Protein AF-A0A5N1J9P1-F1 (afdb_monomer_lite)

Structure (mmCIF, N/CA/C/O backbone):
data_AF-A0A5N1J9P1-F1
#
_entry.id   AF-A0A5N1J9P1-F1
#
loop_
_atom_site.group_PDB
_atom_site.id
_atom_site.type_symbol
_atom_site.label_atom_id
_atom_site.label_alt_id
_atom_site.label_comp_id
_atom_site.label_asym_id
_atom_site.label_entity_id
_atom_site.label_seq_id
_atom_site.pdbx_PDB_ins_code
_atom_site.Cartn_x
_atom_site.Cartn_y
_atom_site.Cartn_z
_atom_site.occupancy
_atom_site.B_iso_or_equiv
_atom_site.auth_seq_id
_atom_site.auth_comp_id
_atom_site.auth_asym_id
_atom_site.auth_atom_id
_atom_site.pdbx_PDB_model_num
ATOM 1 N N . MET A 1 1 ? 76.930 -10.558 -7.155 1.00 49.81 1 MET A N 1
ATOM 2 C CA . MET A 1 1 ? 77.424 -11.243 -8.370 1.00 49.81 1 MET A CA 1
ATOM 3 C C . MET A 1 1 ? 77.053 -12.722 -8.318 1.00 49.81 1 MET A C 1
ATOM 5 O O . MET A 1 1 ? 77.694 -13.471 -7.596 1.00 49.81 1 MET A O 1
ATOM 9 N N . LYS A 1 2 ? 76.028 -13.145 -9.061 1.00 42.91 2 LYS A N 1
ATOM 10 C CA . LYS A 1 2 ? 75.898 -14.502 -9.613 1.00 42.91 2 LYS A CA 1
ATOM 11 C C . LYS A 1 2 ? 74.885 -14.443 -10.758 1.00 42.91 2 LYS A C 1
ATOM 13 O O . LYS A 1 2 ? 73.935 -13.672 -10.711 1.00 42.91 2 LYS A O 1
ATOM 18 N N . LYS A 1 3 ? 75.245 -15.150 -11.819 1.00 43.56 3 LYS A N 1
ATOM 19 C CA . LYS A 1 3 ? 74.808 -15.045 -13.210 1.00 43.56 3 LYS A CA 1
ATOM 20 C C . LYS A 1 3 ? 73.685 -16.043 -13.519 1.00 43.56 3 LYS A C 1
ATOM 22 O O . LYS A 1 3 ? 73.720 -17.134 -12.96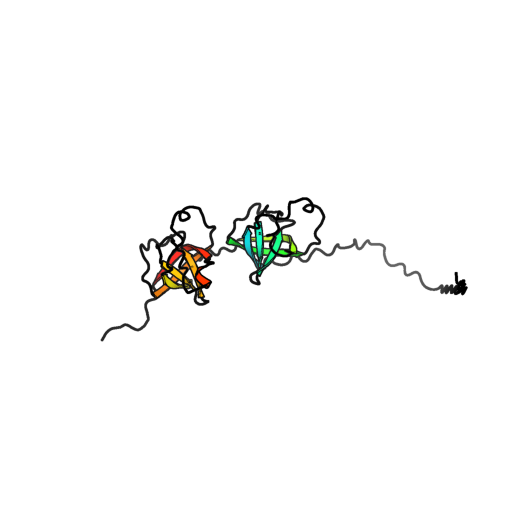4 1.00 43.56 3 LYS A O 1
ATOM 27 N N . ASN A 1 4 ? 72.894 -15.684 -14.539 1.00 42.69 4 ASN A N 1
ATOM 28 C CA . ASN A 1 4 ? 72.290 -16.545 -15.575 1.00 42.69 4 ASN A CA 1
ATOM 29 C C . ASN A 1 4 ? 71.152 -17.496 -15.114 1.00 42.69 4 ASN A C 1
ATOM 31 O O . ASN A 1 4 ? 71.146 -17.964 -13.990 1.00 42.69 4 ASN A O 1
ATOM 35 N N . THR A 1 5 ? 70.132 -17.835 -15.914 1.00 50.69 5 THR A N 1
ATOM 36 C CA . THR A 1 5 ? 70.124 -18.065 -17.371 1.00 50.69 5 THR A CA 1
ATOM 37 C C . THR A 1 5 ? 68.686 -18.071 -17.919 1.00 50.69 5 THR A C 1
ATOM 39 O O . THR A 1 5 ? 67.757 -18.457 -17.214 1.00 50.69 5 THR A O 1
ATOM 42 N N . LEU A 1 6 ? 68.555 -17.672 -19.190 1.00 50.19 6 LEU A N 1
ATOM 43 C CA . LEU A 1 6 ? 67.412 -17.854 -20.095 1.00 50.19 6 LEU A CA 1
ATOM 44 C C . LEU A 1 6 ? 66.834 -19.280 -20.083 1.00 50.19 6 LEU A C 1
ATOM 46 O O . LEU A 1 6 ? 67.595 -20.240 -19.998 1.00 50.19 6 LEU A O 1
ATOM 50 N N . ASN A 1 7 ? 65.537 -19.399 -20.394 1.00 52.84 7 ASN A N 1
ATOM 51 C CA . ASN A 1 7 ? 65.035 -20.523 -21.182 1.00 52.84 7 ASN A CA 1
ATOM 52 C C . ASN A 1 7 ? 64.176 -20.048 -22.362 1.00 52.84 7 ASN A C 1
ATOM 54 O O . ASN A 1 7 ? 63.358 -19.137 -22.259 1.00 52.84 7 ASN A O 1
ATOM 58 N N . MET A 1 8 ? 64.474 -20.679 -23.491 1.00 45.97 8 MET A N 1
ATOM 59 C CA . MET A 1 8 ? 64.090 -20.406 -24.867 1.00 45.97 8 MET A CA 1
ATOM 60 C C . MET A 1 8 ? 62.893 -21.276 -25.283 1.00 45.97 8 MET A C 1
ATOM 62 O O . MET A 1 8 ? 62.749 -22.394 -24.806 1.00 45.97 8 MET A O 1
ATOM 66 N N . ALA A 1 9 ? 62.144 -20.764 -26.261 1.00 44.25 9 ALA A N 1
ATOM 67 C CA . ALA A 1 9 ? 61.569 -21.475 -27.408 1.00 44.25 9 ALA A CA 1
ATOM 68 C C . ALA A 1 9 ? 60.717 -22.747 -27.183 1.00 44.25 9 ALA A C 1
ATOM 70 O O . ALA A 1 9 ? 61.222 -23.843 -26.962 1.00 44.25 9 ALA A O 1
ATOM 71 N N . GLY A 1 10 ? 59.418 -22.614 -27.467 1.00 47.25 10 GLY A N 1
ATOM 72 C CA . GLY A 1 10 ? 58.549 -23.700 -27.926 1.00 47.25 10 GLY A CA 1
ATOM 73 C C . GLY A 1 10 ? 57.909 -23.293 -29.252 1.00 47.25 10 GLY A C 1
ATOM 74 O O . GLY A 1 10 ? 57.115 -22.359 -29.294 1.00 47.25 10 GLY A O 1
ATOM 75 N N . ALA A 1 11 ? 58.316 -23.954 -30.331 1.00 47.56 11 ALA A N 1
ATOM 76 C CA . ALA A 1 11 ? 57.945 -23.680 -31.713 1.00 47.56 11 ALA A CA 1
ATOM 77 C C . ALA A 1 11 ? 56.930 -24.710 -32.251 1.00 47.56 11 ALA A C 1
ATOM 79 O O . ALA A 1 11 ? 56.943 -25.858 -31.824 1.00 47.56 11 ALA A O 1
ATOM 80 N N . LEU A 1 12 ? 56.170 -24.285 -33.272 1.00 47.72 12 LEU A N 1
ATOM 81 C CA . LEU A 1 12 ? 55.536 -25.066 -34.352 1.00 47.72 12 LEU A CA 1
ATOM 82 C C . LEU A 1 12 ? 54.494 -26.161 -34.023 1.00 47.72 12 LEU A C 1
ATOM 84 O O . LEU A 1 12 ? 54.812 -27.183 -33.426 1.00 47.72 12 LEU A O 1
ATOM 88 N N . ARG A 1 13 ? 53.317 -26.053 -34.668 1.00 51.03 13 ARG A N 1
ATOM 89 C CA . ARG A 1 13 ? 52.779 -26.983 -35.706 1.00 51.03 13 ARG A CA 1
ATOM 90 C C . ARG A 1 13 ? 51.341 -26.559 -36.061 1.00 51.03 13 ARG A C 1
ATOM 92 O O . ARG A 1 13 ? 50.503 -26.443 -35.183 1.00 51.03 13 ARG A O 1
ATOM 99 N N . SER A 1 14 ? 51.092 -26.050 -37.271 1.00 46.31 14 SER A N 1
ATOM 100 C CA . SER A 1 14 ? 50.657 -26.798 -38.470 1.00 46.31 14 SER A CA 1
ATOM 101 C C . SER A 1 14 ? 49.414 -27.665 -38.260 1.00 46.31 14 SER A C 1
ATOM 103 O O . SER A 1 14 ? 49.463 -28.651 -37.535 1.00 46.31 14 SER A O 1
ATOM 105 N N . GLY A 1 15 ? 48.337 -27.320 -38.970 1.00 45.00 15 GLY A N 1
ATOM 106 C CA . GLY A 1 15 ? 47.102 -28.098 -39.027 1.00 45.00 15 GLY A CA 1
ATOM 107 C C . GLY A 1 15 ? 46.045 -27.455 -39.922 1.00 45.00 15 GLY A C 1
ATOM 108 O O . GLY A 1 15 ? 44.973 -27.099 -39.451 1.00 45.00 15 GLY A O 1
ATOM 109 N N . VAL A 1 16 ? 46.369 -27.265 -41.204 1.00 49.50 16 VAL A N 1
ATOM 110 C CA . VAL A 1 16 ? 45.380 -27.000 -42.257 1.00 49.50 16 VAL A CA 1
ATOM 111 C C . VAL A 1 16 ? 44.550 -28.270 -42.437 1.00 49.50 16 VAL A C 1
ATOM 113 O O . VAL A 1 16 ? 45.096 -29.307 -42.801 1.00 49.50 16 VAL A O 1
ATOM 116 N N . ALA A 1 17 ? 43.243 -28.183 -42.215 1.00 48.38 17 ALA A N 1
ATOM 117 C CA . ALA A 1 17 ? 42.285 -29.179 -42.677 1.00 48.38 17 ALA A CA 1
ATOM 118 C C . ALA A 1 17 ? 41.173 -28.452 -43.440 1.00 48.38 17 ALA A C 1
ATOM 120 O O . ALA A 1 17 ? 40.144 -28.076 -42.885 1.00 48.38 17 ALA A O 1
ATOM 121 N N . MET A 1 18 ? 41.424 -28.220 -44.733 1.00 50.00 18 MET A N 1
ATOM 122 C CA . MET A 1 18 ? 40.352 -28.048 -45.707 1.00 50.00 18 MET A CA 1
ATOM 123 C C . MET A 1 18 ? 39.575 -29.363 -45.767 1.00 50.00 18 MET A C 1
ATOM 125 O O . MET A 1 18 ? 40.113 -30.369 -46.224 1.00 50.00 18 MET A O 1
ATOM 129 N N . LEU A 1 19 ? 38.309 -29.345 -45.360 1.00 50.62 19 LEU A N 1
ATOM 130 C CA . LEU A 1 19 ? 37.344 -30.337 -45.815 1.00 50.62 19 LEU A CA 1
ATOM 131 C C . LEU A 1 19 ? 36.275 -29.607 -46.626 1.00 50.62 19 LEU A C 1
ATOM 133 O O . LEU A 1 19 ? 35.301 -29.080 -46.097 1.00 50.62 19 LEU A O 1
ATOM 137 N N . ALA A 1 20 ? 36.519 -29.536 -47.932 1.00 51.88 20 ALA A N 1
ATOM 138 C CA . ALA A 1 20 ? 35.505 -29.227 -48.919 1.00 51.88 20 ALA A CA 1
ATOM 139 C C . ALA A 1 20 ? 34.713 -30.512 -49.189 1.00 51.88 20 AL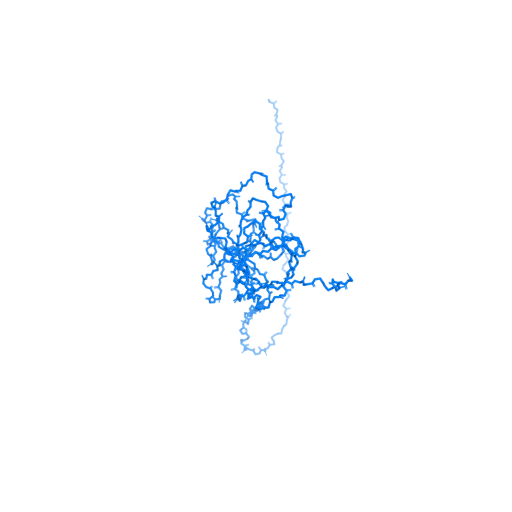A A C 1
ATOM 141 O O . ALA A 1 20 ? 35.234 -31.440 -49.805 1.00 51.88 20 ALA A O 1
ATOM 142 N N . PHE A 1 21 ? 33.462 -30.558 -48.736 1.00 49.25 21 PHE A N 1
ATOM 143 C CA . PHE A 1 21 ? 32.464 -31.474 -49.275 1.00 49.25 21 PHE A CA 1
ATOM 144 C C . PHE A 1 21 ? 31.387 -30.652 -49.978 1.00 49.25 21 PHE A C 1
ATOM 146 O O . PHE A 1 21 ? 30.599 -29.936 -49.366 1.00 49.25 21 PHE A O 1
ATOM 153 N N . LEU A 1 22 ? 31.460 -30.729 -51.302 1.00 58.78 22 LEU A N 1
ATOM 154 C CA . LEU A 1 22 ? 30.426 -30.372 -52.259 1.00 58.78 22 LEU A CA 1
ATOM 155 C C . LEU A 1 22 ? 29.280 -31.398 -52.213 1.00 58.78 22 LEU A C 1
ATOM 157 O O . LEU A 1 22 ? 29.444 -32.497 -51.686 1.00 58.78 22 LEU A O 1
ATOM 161 N N . VAL A 1 23 ? 28.204 -31.040 -52.923 1.00 51.03 23 VAL A N 1
ATOM 162 C CA . VAL A 1 23 ? 26.994 -31.811 -53.274 1.00 51.03 23 VAL A CA 1
ATOM 163 C C . VAL A 1 23 ? 25.971 -31.863 -52.115 1.00 51.03 23 VAL A C 1
ATOM 165 O O . VAL A 1 23 ? 26.300 -32.278 -51.017 1.00 51.03 23 VAL A O 1
ATOM 168 N N . THR A 1 24 ? 24.725 -31.388 -52.224 1.00 46.00 24 THR A N 1
ATOM 169 C CA . THR A 1 24 ? 23.725 -31.564 -53.294 1.00 46.00 24 THR A CA 1
ATOM 170 C C . THR A 1 24 ? 22.549 -30.579 -53.182 1.00 46.00 24 THR A C 1
ATOM 172 O O . THR A 1 24 ? 22.118 -30.249 -52.083 1.00 46.00 24 THR A O 1
ATOM 175 N N . ALA A 1 25 ? 21.944 -30.324 -54.347 1.00 49.03 25 ALA A N 1
ATOM 176 C CA . ALA A 1 25 ? 20.508 -30.139 -54.598 1.00 49.03 25 ALA A CA 1
ATOM 177 C C . ALA A 1 25 ? 19.845 -28.804 -54.211 1.00 49.03 25 ALA A C 1
ATOM 179 O O . ALA A 1 25 ? 19.320 -28.595 -53.122 1.00 49.03 25 ALA A O 1
ATOM 180 N N . SER A 1 26 ? 19.749 -27.964 -55.237 1.00 50.50 26 SER A N 1
ATOM 181 C CA . SER A 1 26 ? 18.696 -26.986 -55.468 1.00 50.50 26 SER A CA 1
ATOM 182 C C . SER A 1 26 ? 17.298 -27.612 -55.350 1.00 50.50 26 SER A C 1
ATOM 184 O O . SER A 1 26 ? 16.842 -28.326 -56.242 1.00 50.50 26 SER A O 1
ATOM 186 N N . LEU A 1 27 ? 16.594 -27.276 -54.270 1.00 48.09 27 LEU A N 1
ATOM 187 C CA . LEU A 1 27 ? 15.135 -27.288 -54.221 1.00 48.09 27 LEU A CA 1
ATOM 188 C C . LEU A 1 27 ? 14.665 -25.843 -54.387 1.00 48.09 27 LEU A C 1
ATOM 190 O O . LEU A 1 27 ? 14.794 -25.019 -53.486 1.00 48.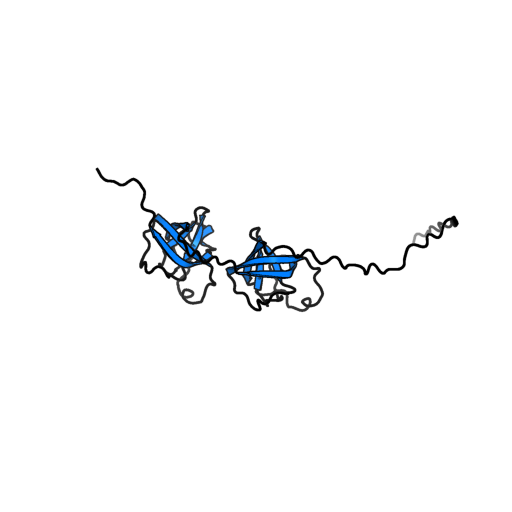09 27 LEU A O 1
ATOM 194 N N . SER A 1 28 ? 14.142 -25.541 -55.571 1.00 57.38 28 SER A N 1
ATOM 195 C CA . SER A 1 28 ? 13.350 -24.348 -55.847 1.00 57.38 28 SER A CA 1
ATOM 196 C C . SER A 1 28 ? 12.054 -24.414 -55.033 1.00 57.38 28 SER A C 1
ATOM 198 O O . SER A 1 28 ? 11.058 -24.984 -55.480 1.00 57.38 28 SER A O 1
ATOM 200 N N . GLY A 1 29 ? 12.096 -23.882 -53.814 1.00 43.19 29 GLY A N 1
ATOM 201 C CA . GLY A 1 29 ? 10.938 -23.629 -52.964 1.00 43.19 29 GLY A CA 1
ATOM 202 C C . GLY A 1 29 ? 10.649 -22.133 -52.941 1.00 43.19 29 GLY A C 1
ATOM 203 O O . GLY A 1 29 ? 11.550 -21.339 -52.702 1.00 43.19 29 GLY A O 1
ATOM 204 N N . CYS A 1 30 ? 9.408 -21.771 -53.253 1.00 51.09 30 CYS A N 1
ATOM 205 C CA . CYS A 1 30 ? 8.904 -20.417 -53.447 1.00 51.09 30 CYS A CA 1
ATOM 206 C C . CYS A 1 30 ? 9.501 -19.341 -52.527 1.00 51.09 30 CYS A C 1
ATOM 208 O O . CYS A 1 30 ? 9.296 -19.340 -51.315 1.00 51.09 30 CYS A O 1
ATOM 210 N N . GLU A 1 31 ? 10.098 -18.341 -53.170 1.00 49.75 31 GLU A N 1
ATOM 211 C CA . GLU A 1 31 ? 10.248 -16.982 -52.668 1.00 49.75 31 GLU A CA 1
ATOM 212 C C . GLU A 1 31 ? 8.856 -16.382 -52.411 1.00 49.75 31 GLU A C 1
ATOM 214 O O . GLU A 1 31 ? 8.229 -15.757 -53.265 1.00 49.75 31 GLU A O 1
ATOM 219 N N . ARG A 1 32 ? 8.328 -16.590 -51.213 1.00 46.31 32 ARG A N 1
ATOM 220 C CA . ARG A 1 32 ? 7.412 -15.639 -50.596 1.00 46.31 32 ARG A CA 1
ATOM 221 C C . ARG A 1 32 ? 7.995 -15.358 -49.240 1.00 46.31 32 ARG A C 1
ATOM 223 O O . ARG A 1 32 ? 8.073 -16.267 -48.424 1.00 46.31 32 ARG A O 1
ATOM 230 N N . GLY A 1 33 ? 8.443 -14.119 -49.059 1.00 48.84 33 GLY A N 1
ATOM 231 C CA . GLY A 1 33 ? 8.914 -13.617 -47.785 1.00 48.84 33 GLY A CA 1
ATOM 232 C C . GLY A 1 33 ? 7.923 -13.994 -46.697 1.00 48.84 33 GLY A C 1
ATOM 233 O O . GLY A 1 33 ? 6.888 -13.351 -46.533 1.00 48.84 33 GLY A O 1
ATOM 234 N N . CYS A 1 34 ? 8.263 -15.034 -45.944 1.00 48.19 34 CYS A N 1
ATOM 235 C CA . CYS A 1 34 ? 7.969 -15.052 -44.535 1.00 48.19 34 CYS A CA 1
ATOM 236 C C . CYS A 1 34 ? 8.802 -13.894 -44.007 1.00 48.19 34 CYS A C 1
ATOM 238 O O . CYS A 1 34 ? 9.991 -14.057 -43.747 1.00 48.19 34 CYS A O 1
ATOM 240 N N . GLY A 1 35 ? 8.209 -12.695 -43.995 1.00 45.47 35 GLY A N 1
ATOM 241 C CA . GLY A 1 35 ? 8.722 -11.638 -43.148 1.00 45.47 35 GLY A CA 1
ATOM 242 C C . GLY A 1 35 ? 8.962 -12.283 -41.799 1.00 45.47 35 GLY A C 1
ATOM 243 O O . GLY A 1 35 ? 8.112 -13.057 -41.346 1.00 45.47 35 GLY A O 1
ATOM 244 N N . ASP A 1 36 ? 10.143 -12.051 -41.240 1.00 42.88 36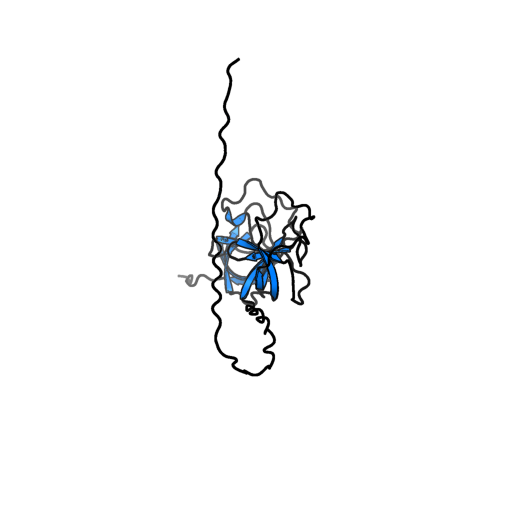 ASP A N 1
ATOM 245 C CA . ASP A 1 36 ? 10.399 -12.332 -39.845 1.00 42.88 36 ASP A CA 1
ATOM 246 C C . ASP A 1 36 ? 9.201 -11.755 -39.093 1.00 42.88 36 ASP A C 1
ATOM 248 O O . ASP A 1 36 ? 9.032 -10.538 -38.993 1.00 42.88 36 ASP A O 1
ATOM 252 N N . ILE A 1 37 ? 8.279 -12.632 -38.689 1.00 51.78 37 ILE A N 1
ATOM 253 C CA . ILE A 1 37 ? 7.259 -12.283 -37.725 1.00 51.78 37 ILE A CA 1
ATOM 254 C C . ILE A 1 37 ? 8.117 -12.094 -36.492 1.00 51.78 37 ILE A C 1
ATOM 256 O O . ILE A 1 37 ? 8.484 -13.071 -35.837 1.00 51.78 37 ILE A O 1
ATOM 260 N N . GLU A 1 38 ? 8.553 -10.847 -36.273 1.00 55.91 38 GLU A N 1
ATOM 261 C CA . GLU A 1 38 ? 9.068 -10.407 -34.989 1.00 55.91 38 GLU A CA 1
ATOM 262 C C . GLU A 1 38 ? 8.123 -11.043 -33.977 1.00 55.91 38 GLU A C 1
ATOM 264 O O . GLU A 1 38 ? 6.910 -10.843 -34.121 1.00 55.91 38 GLU A O 1
ATOM 269 N N . PRO A 1 39 ? 8.619 -11.906 -33.071 1.00 51.25 39 PRO A N 1
ATOM 270 C CA . PRO A 1 39 ? 7.753 -12.561 -32.115 1.00 51.25 39 PRO A CA 1
ATOM 271 C C . PRO A 1 39 ? 6.989 -11.436 -31.442 1.00 51.25 39 PRO A C 1
ATOM 273 O O . PRO A 1 39 ? 7.601 -10.605 -30.771 1.00 51.25 39 PRO A O 1
ATOM 276 N N . THR A 1 40 ? 5.684 -11.343 -31.719 1.00 51.44 40 THR A N 1
ATOM 277 C CA . THR A 1 40 ? 4.827 -10.381 -31.041 1.00 51.44 40 THR A CA 1
ATOM 278 C C . THR A 1 40 ? 5.073 -10.659 -29.574 1.00 51.44 40 THR A C 1
ATOM 280 O O . THR A 1 40 ? 4.833 -11.803 -29.175 1.00 51.44 40 THR A O 1
ATOM 283 N N . PRO A 1 41 ? 5.652 -9.705 -28.820 1.00 55.03 41 PRO A N 1
ATOM 284 C CA . PRO A 1 41 ? 5.955 -9.936 -27.424 1.00 55.03 41 PRO A CA 1
ATOM 285 C C . PRO A 1 41 ? 4.667 -10.434 -26.797 1.00 55.03 41 PRO A C 1
ATOM 287 O O . PRO A 1 41 ? 3.630 -9.786 -26.967 1.00 55.03 41 PRO A O 1
ATOM 290 N N . ASP A 1 42 ? 4.711 -11.628 -26.200 1.00 51.41 42 ASP A N 1
ATOM 291 C CA . ASP A 1 42 ? 3.579 -12.177 -25.470 1.00 51.41 42 ASP A CA 1
ATOM 292 C C . ASP A 1 42 ? 3.146 -11.081 -24.503 1.00 51.41 42 ASP A C 1
ATOM 294 O O . ASP A 1 42 ? 3.861 -10.768 -23.547 1.00 51.41 42 ASP A O 1
ATOM 298 N N . ILE A 1 43 ? 2.023 -10.426 -24.809 1.00 56.56 43 ILE A N 1
ATOM 299 C CA . ILE A 1 43 ? 1.487 -9.366 -23.970 1.00 56.56 43 ILE A CA 1
ATOM 300 C C . ILE A 1 43 ? 1.039 -10.087 -22.711 1.00 56.56 43 ILE A C 1
ATOM 302 O O . ILE A 1 43 ? -0.052 -10.655 -22.656 1.00 56.56 43 ILE A O 1
ATOM 306 N N . LEU A 1 44 ? 1.939 -10.131 -21.729 1.00 65.38 44 LEU A N 1
ATOM 307 C CA . LEU A 1 44 ? 1.684 -10.754 -20.447 1.00 65.38 44 LEU A CA 1
ATOM 308 C C . LEU A 1 44 ? 0.394 -10.145 -19.889 1.00 65.38 44 LEU A C 1
ATOM 310 O O . LEU A 1 44 ? 0.271 -8.913 -19.856 1.00 65.38 44 LEU A O 1
ATOM 314 N N . PRO A 1 45 ? -0.578 -10.975 -19.478 1.00 76.56 45 PRO A N 1
ATOM 315 C CA . PRO A 1 45 ? -1.837 -10.472 -18.956 1.00 76.56 45 PRO A CA 1
ATOM 316 C C . PRO A 1 45 ? -1.582 -9.597 -17.719 1.00 76.56 45 PRO A C 1
ATOM 318 O O . PRO A 1 45 ? -0.616 -9.797 -16.975 1.00 76.56 45 PRO A O 1
ATOM 321 N N . CYS A 1 46 ? -2.444 -8.599 -17.504 1.00 88.19 46 CYS A N 1
ATOM 322 C CA . CYS A 1 46 ? -2.331 -7.634 -16.405 1.00 88.19 46 CYS A CA 1
ATOM 323 C C . CYS A 1 46 ? -2.724 -8.284 -15.076 1.00 88.19 46 CYS A C 1
ATOM 325 O O . CYS A 1 46 ? -3.792 -8.025 -14.524 1.00 88.19 46 CYS A O 1
ATOM 327 N N . GLU A 1 47 ? -1.882 -9.177 -14.576 1.00 90.50 47 GLU A N 1
ATOM 328 C CA . GLU A 1 47 ? -2.209 -10.016 -13.423 1.00 90.50 47 GLU A CA 1
ATOM 329 C C . GLU A 1 47 ? -1.250 -9.816 -12.257 1.00 90.50 47 GLU A C 1
ATOM 331 O O . GLU A 1 47 ? -1.605 -10.135 -11.121 1.00 90.50 47 GLU A O 1
ATOM 336 N N . THR A 1 48 ? -0.074 -9.232 -12.499 1.00 93.19 48 THR A N 1
ATOM 337 C CA . THR A 1 48 ? 0.934 -9.086 -11.451 1.00 93.19 48 THR A CA 1
ATOM 338 C C . THR A 1 48 ? 0.584 -7.929 -10.530 1.00 93.19 48 THR A C 1
ATOM 340 O O . THR A 1 48 ? 0.561 -6.776 -10.955 1.00 93.19 48 THR A O 1
ATOM 343 N N . LEU A 1 49 ? 0.330 -8.231 -9.259 1.00 92.81 49 LEU A N 1
ATOM 344 C CA . LEU A 1 49 ? 0.043 -7.227 -8.242 1.00 92.81 49 LEU A CA 1
ATOM 345 C C . LEU A 1 49 ? 1.322 -6.540 -7.771 1.00 92.81 49 LEU A C 1
ATOM 347 O O . LEU A 1 49 ? 2.302 -7.185 -7.398 1.00 92.81 49 LEU A O 1
ATOM 351 N N . VAL A 1 50 ? 1.277 -5.213 -7.759 1.00 94.31 50 VAL A N 1
ATOM 352 C CA . VAL A 1 50 ? 2.348 -4.356 -7.260 1.00 94.31 50 VAL A CA 1
ATOM 353 C C . VAL A 1 50 ? 1.786 -3.245 -6.389 1.00 94.31 50 VAL A C 1
ATOM 355 O O . VAL A 1 50 ? 0.665 -2.782 -6.598 1.00 94.31 50 VAL A O 1
ATOM 358 N N . THR A 1 51 ? 2.598 -2.787 -5.444 1.00 92.31 51 THR A N 1
ATOM 359 C CA . THR A 1 51 ? 2.347 -1.583 -4.647 1.00 92.31 51 THR A CA 1
ATOM 360 C C . THR A 1 51 ? 3.349 -0.506 -5.042 1.00 92.31 51 THR A C 1
ATOM 362 O O . THR A 1 51 ? 4.536 -0.786 -5.198 1.00 92.31 51 THR A O 1
ATOM 365 N N . VAL A 1 52 ? 2.887 0.727 -5.218 1.00 92.44 52 VAL A N 1
ATOM 366 C CA . VAL A 1 52 ? 3.749 1.873 -5.514 1.00 92.44 52 VAL A CA 1
ATOM 367 C C . VAL A 1 52 ? 4.478 2.296 -4.240 1.00 92.44 52 VAL A C 1
ATOM 369 O O . VAL A 1 52 ? 3.843 2.535 -3.215 1.00 92.44 52 VAL A O 1
ATOM 372 N N . GLU A 1 53 ? 5.798 2.433 -4.290 1.00 88.50 53 GLU A N 1
ATOM 373 C CA . GLU A 1 53 ? 6.605 2.960 -3.186 1.00 88.50 53 GLU A CA 1
ATOM 374 C C . GLU A 1 53 ? 7.552 4.065 -3.683 1.00 88.50 53 GLU A C 1
ATOM 376 O O . GLU A 1 53 ? 8.079 4.015 -4.799 1.00 88.50 53 GLU A O 1
ATOM 381 N N . SER A 1 54 ? 7.798 5.060 -2.825 1.00 87.00 54 SER A N 1
ATOM 382 C CA . SER A 1 54 ? 8.774 6.118 -3.094 1.00 87.00 54 SER A CA 1
ATOM 383 C C . SER A 1 54 ? 10.201 5.575 -3.004 1.00 87.00 54 SER A C 1
ATOM 385 O O . SER A 1 54 ? 10.631 5.094 -1.957 1.00 87.00 54 SER A O 1
ATOM 387 N N . ALA A 1 55 ? 10.967 5.747 -4.075 1.00 81.81 55 ALA A N 1
ATOM 388 C CA . ALA A 1 55 ? 12.398 5.499 -4.152 1.00 81.81 55 ALA A CA 1
ATOM 389 C C . ALA A 1 55 ? 13.132 6.842 -4.299 1.00 81.81 55 ALA A C 1
ATOM 391 O O . ALA A 1 55 ? 13.418 7.304 -5.402 1.00 81.81 55 ALA A O 1
ATOM 392 N N . SER A 1 56 ? 13.441 7.475 -3.163 1.00 70.19 56 SER A N 1
ATOM 393 C CA . SER A 1 56 ? 13.893 8.872 -3.025 1.00 70.19 56 SER A CA 1
ATOM 394 C C . SER A 1 56 ? 15.080 9.293 -3.900 1.00 70.19 56 SER A C 1
ATOM 396 O O . SER A 1 56 ? 15.280 10.485 -4.109 1.00 70.19 56 SER A O 1
ATOM 398 N N . CYS A 1 57 ? 15.874 8.339 -4.388 1.00 70.06 57 CYS A N 1
ATOM 399 C CA . CYS A 1 57 ? 17.079 8.600 -5.174 1.00 70.06 57 CYS A CA 1
ATOM 400 C C . CYS A 1 57 ? 17.168 7.763 -6.450 1.00 70.06 57 CYS A C 1
ATOM 402 O O . CYS A 1 57 ? 18.259 7.492 -6.947 1.00 70.06 57 CYS A O 1
ATOM 404 N N . ALA A 1 58 ? 16.027 7.334 -6.970 1.00 69.44 58 ALA A N 1
ATOM 405 C CA . ALA A 1 58 ? 15.951 6.676 -8.254 1.00 69.44 58 ALA A CA 1
ATOM 406 C C . ALA A 1 58 ? 15.037 7.456 -9.196 1.00 69.44 58 ALA A C 1
ATOM 408 O O . ALA A 1 58 ? 14.107 8.112 -8.741 1.00 69.44 58 ALA A O 1
ATOM 409 N N . SER A 1 59 ? 15.275 7.354 -10.505 1.00 80.81 59 SER A N 1
ATOM 410 C CA . SER A 1 59 ? 14.291 7.790 -11.498 1.00 80.81 59 SER A CA 1
ATOM 411 C C . SER A 1 59 ? 13.838 6.648 -12.385 1.00 80.81 59 SER A C 1
ATOM 413 O O . SER A 1 59 ? 14.555 5.673 -12.599 1.00 80.81 59 SER A O 1
ATOM 415 N N . GLY A 1 60 ? 12.645 6.800 -12.928 1.00 85.81 60 GLY A N 1
ATOM 416 C CA . GLY A 1 60 ? 12.073 5.939 -13.944 1.00 85.81 60 GLY A CA 1
ATOM 417 C C . GLY A 1 60 ? 10.994 6.679 -14.725 1.00 85.81 60 GLY A C 1
ATOM 418 O O . GLY A 1 60 ? 10.885 7.905 -14.651 1.00 85.81 60 GLY A O 1
ATOM 419 N N . ALA A 1 61 ? 10.160 5.923 -15.434 1.00 90.75 61 ALA A N 1
ATOM 420 C CA . ALA A 1 61 ? 8.995 6.422 -16.158 1.00 90.75 61 ALA A CA 1
ATOM 421 C C . ALA A 1 61 ? 8.024 7.209 -15.255 1.00 90.75 61 ALA A C 1
ATOM 423 O O . ALA A 1 61 ? 7.333 8.102 -15.732 1.00 90.75 61 ALA A O 1
ATOM 424 N N . PHE A 1 62 ? 8.026 6.929 -13.947 1.00 92.50 62 PHE A N 1
ATOM 425 C CA . PHE A 1 62 ? 7.232 7.632 -12.937 1.00 92.50 62 PHE A CA 1
ATOM 426 C C . PHE A 1 62 ? 8.094 8.412 -11.938 1.00 92.50 62 PHE A C 1
ATOM 428 O O . PHE A 1 62 ? 7.800 8.451 -10.745 1.00 92.50 62 PHE A O 1
ATOM 435 N N . GLN A 1 63 ? 9.181 9.030 -12.411 1.00 89.19 63 GLN A N 1
ATOM 436 C CA . GLN A 1 63 ? 10.109 9.784 -11.562 1.00 89.19 63 GLN A CA 1
ATOM 437 C C . GLN A 1 63 ? 10.640 8.898 -10.420 1.00 89.19 63 GLN A C 1
ATOM 439 O O . GLN A 1 63 ? 11.170 7.823 -10.688 1.00 89.19 63 GLN A O 1
ATOM 444 N N . ASN A 1 64 ? 10.477 9.318 -9.166 1.00 87.44 64 ASN A N 1
ATOM 445 C CA . ASN A 1 64 ? 10.939 8.614 -7.974 1.00 87.44 64 ASN A CA 1
ATOM 446 C C . ASN A 1 64 ? 9.982 7.521 -7.475 1.00 87.44 64 ASN A C 1
ATOM 448 O O . ASN A 1 64 ? 10.127 7.070 -6.344 1.00 87.44 64 ASN A O 1
ATOM 452 N N . GLN A 1 65 ? 9.003 7.104 -8.279 1.00 92.00 65 GLN A N 1
ATOM 453 C CA . GLN A 1 65 ? 8.038 6.073 -7.904 1.00 92.00 65 GLN A CA 1
ATOM 454 C C . GLN A 1 65 ? 8.413 4.733 -8.527 1.00 92.00 65 GLN A C 1
ATOM 456 O O . GLN A 1 65 ? 8.521 4.599 -9.749 1.00 92.00 65 GLN A O 1
ATOM 461 N N . TRP A 1 66 ? 8.639 3.743 -7.670 1.00 93.00 66 TRP A N 1
ATOM 462 C CA . TRP A 1 66 ? 8.939 2.368 -8.056 1.00 93.00 66 TRP A CA 1
ATOM 463 C C . TRP A 1 66 ? 7.789 1.450 -7.655 1.00 93.00 66 TRP A C 1
ATOM 465 O O . TRP A 1 66 ? 6.890 1.832 -6.907 1.00 93.00 66 TRP A O 1
ATOM 475 N N . LEU A 1 67 ? 7.805 0.235 -8.189 1.00 94.19 67 LEU A N 1
ATOM 476 C CA . LEU A 1 67 ? 6.779 -0.766 -7.945 1.00 94.19 67 LEU A CA 1
ATOM 477 C C . LEU A 1 67 ? 7.391 -1.889 -7.118 1.00 94.19 67 LEU A C 1
ATOM 479 O O . LEU A 1 67 ? 8.496 -2.341 -7.402 1.00 94.19 67 LEU A O 1
ATOM 483 N N . LYS A 1 68 ? 6.683 -2.349 -6.097 1.00 93.00 68 LYS A N 1
ATOM 484 C CA . LYS A 1 68 ? 7.123 -3.443 -5.241 1.00 93.00 68 LYS A CA 1
ATOM 485 C C . LYS A 1 68 ? 6.141 -4.590 -5.334 1.00 93.00 68 LYS A C 1
ATOM 487 O O . LYS A 1 68 ? 4.938 -4.403 -5.153 1.00 93.00 68 LYS A O 1
ATOM 492 N N . LEU A 1 69 ? 6.668 -5.761 -5.649 1.00 91.44 69 LEU A N 1
ATOM 493 C CA . LEU A 1 69 ? 5.918 -7.004 -5.694 1.00 91.44 69 LEU A CA 1
ATOM 494 C C . LEU A 1 69 ? 5.565 -7.463 -4.275 1.00 91.44 69 LEU A C 1
ATOM 496 O O . LEU A 1 69 ? 6.249 -7.123 -3.308 1.00 91.44 69 LEU A O 1
ATOM 500 N N . ASP A 1 70 ? 4.532 -8.298 -4.151 1.00 84.62 70 ASP A N 1
ATOM 501 C CA . ASP A 1 70 ? 4.101 -8.845 -2.855 1.00 84.62 70 ASP A CA 1
ATOM 502 C C . ASP A 1 70 ? 5.192 -9.712 -2.179 1.00 84.62 70 ASP A C 1
ATOM 504 O O . ASP A 1 70 ? 5.201 -9.865 -0.960 1.00 84.62 70 ASP A O 1
ATOM 508 N N . ASN A 1 71 ? 6.159 -10.235 -2.946 1.00 81.56 71 ASN A N 1
ATOM 509 C CA . ASN A 1 71 ? 7.336 -10.948 -2.429 1.00 81.56 71 ASN A CA 1
ATOM 510 C C . ASN A 1 71 ? 8.472 -10.010 -1.951 1.00 81.56 71 ASN A C 1
ATOM 512 O O . ASN A 1 71 ? 9.544 -10.487 -1.580 1.00 81.56 71 ASN A O 1
ATOM 516 N N . GLY A 1 72 ? 8.261 -8.690 -1.983 1.00 84.88 72 GLY A N 1
ATOM 517 C CA . GLY A 1 72 ? 9.230 -7.669 -1.584 1.00 84.88 72 GLY A CA 1
ATOM 518 C C . GLY A 1 72 ? 10.231 -7.260 -2.668 1.00 84.88 72 GLY A C 1
ATOM 519 O O . GLY A 1 72 ? 11.048 -6.371 -2.420 1.00 84.88 72 GLY A O 1
ATOM 520 N N . GLU A 1 73 ? 10.185 -7.869 -3.855 1.00 89.25 73 GLU A N 1
ATOM 521 C CA . GLU A 1 73 ? 11.063 -7.518 -4.969 1.00 89.25 73 GLU A CA 1
ATOM 522 C C . GLU A 1 73 ? 10.703 -6.144 -5.556 1.00 89.25 73 GLU A C 1
ATOM 524 O O . GLU A 1 73 ? 9.534 -5.820 -5.770 1.00 89.25 73 GLU A O 1
ATOM 529 N N . TRP A 1 74 ? 11.729 -5.343 -5.849 1.00 91.69 74 TRP A N 1
ATOM 530 C CA . TRP A 1 74 ? 11.583 -4.026 -6.456 1.00 91.69 74 TRP A CA 1
ATOM 531 C C . TRP A 1 74 ? 11.655 -4.092 -7.979 1.00 91.69 74 TRP A C 1
ATOM 533 O O . TRP A 1 74 ? 12.600 -4.628 -8.560 1.00 91.69 74 TRP A O 1
ATOM 543 N N . LEU A 1 75 ? 10.690 -3.451 -8.621 1.00 93.25 75 LEU A N 1
ATOM 544 C CA . LEU A 1 75 ? 10.637 -3.205 -10.050 1.00 93.25 75 LEU A CA 1
ATOM 545 C C . LEU A 1 75 ? 10.776 -1.702 -10.287 1.00 93.25 75 LEU A C 1
ATOM 547 O O . LEU A 1 75 ? 10.062 -0.886 -9.703 1.00 93.25 75 LEU A O 1
ATOM 551 N N . GLN A 1 76 ? 11.701 -1.341 -11.164 1.00 92.19 76 GLN A N 1
ATOM 552 C CA . GLN A 1 76 ? 11.920 0.026 -11.604 1.00 92.19 76 GLN A CA 1
ATOM 553 C C . GLN A 1 76 ? 11.246 0.218 -12.964 1.00 92.19 76 GLN A C 1
ATOM 555 O O . GLN A 1 76 ? 11.743 -0.318 -13.961 1.00 92.19 76 GLN A O 1
ATOM 560 N N . PRO A 1 77 ? 10.161 1.005 -13.042 1.00 93.56 77 PRO A N 1
ATOM 561 C CA . PRO A 1 77 ? 9.542 1.370 -14.310 1.00 93.56 77 PRO A CA 1
ATOM 562 C C . PRO A 1 77 ? 10.546 2.149 -15.160 1.00 93.56 77 PRO A C 1
ATOM 564 O O . PRO A 1 77 ? 10.829 3.307 -14.877 1.00 93.56 77 PRO A O 1
ATOM 567 N N . PHE A 1 78 ? 11.128 1.518 -16.172 1.00 91.25 78 PHE A N 1
ATOM 568 C CA . PHE A 1 78 ? 12.069 2.149 -17.100 1.00 91.25 78 PHE A CA 1
ATOM 569 C C . PHE A 1 78 ? 11.324 2.731 -18.302 1.00 91.25 78 PHE A C 1
ATOM 571 O O . PHE A 1 78 ? 11.628 3.829 -18.759 1.00 91.25 78 PHE A O 1
ATOM 578 N N . GLU A 1 79 ? 10.305 2.010 -18.769 1.00 92.81 79 GLU A N 1
ATOM 579 C CA . GLU A 1 79 ? 9.405 2.427 -19.840 1.00 92.81 79 GLU A CA 1
ATOM 580 C C . GLU A 1 79 ? 7.953 2.140 -19.448 1.00 92.81 79 GLU A C 1
ATOM 582 O O . GLU A 1 79 ? 7.664 1.188 -18.719 1.00 92.81 79 GLU A O 1
ATOM 587 N N . ASN A 1 80 ? 7.036 2.965 -19.944 1.00 94.00 80 ASN A N 1
ATOM 588 C CA . ASN A 1 80 ? 5.606 2.833 -19.703 1.00 94.00 80 ASN A CA 1
ATOM 589 C C . ASN A 1 80 ? 4.857 3.012 -21.027 1.00 94.00 80 ASN A C 1
ATOM 591 O O . ASN A 1 80 ? 4.900 4.091 -21.612 1.00 94.00 80 ASN A O 1
ATOM 595 N N . GLN A 1 81 ? 4.194 1.954 -21.494 1.00 94.06 81 GLN A N 1
ATOM 596 C CA . GLN A 1 81 ? 3.378 1.966 -22.714 1.00 94.06 81 GLN A CA 1
ATOM 597 C C . GLN A 1 81 ? 1.883 2.166 -22.426 1.00 94.06 81 GLN A C 1
ATOM 599 O O . GLN A 1 81 ? 1.047 2.044 -23.318 1.00 94.06 81 GLN A O 1
ATOM 604 N N . THR A 1 82 ? 1.531 2.471 -21.178 1.00 92.75 82 THR A N 1
ATOM 605 C CA . THR A 1 82 ? 0.144 2.678 -20.757 1.00 92.75 82 THR A CA 1
ATOM 606 C C . THR A 1 82 ? -0.239 4.155 -20.812 1.00 92.75 82 THR A C 1
ATOM 608 O O . THR A 1 82 ? 0.607 5.040 -20.915 1.00 92.75 82 THR A O 1
ATOM 611 N N . HIS A 1 83 ? -1.538 4.437 -20.708 1.00 91.44 83 HIS A N 1
ATOM 612 C CA . HIS A 1 83 ? -2.061 5.804 -20.630 1.00 91.44 83 HIS A CA 1
ATOM 613 C C . HIS A 1 83 ? -1.926 6.430 -19.228 1.00 91.44 83 HIS A C 1
ATOM 615 O O . HIS A 1 83 ? -2.234 7.607 -19.052 1.00 91.44 83 HIS A O 1
ATOM 621 N N . ILE A 1 84 ? -1.494 5.664 -18.220 1.00 90.19 84 ILE A N 1
ATOM 622 C CA . ILE A 1 84 ? -1.314 6.155 -16.851 1.00 90.19 84 ILE A CA 1
ATOM 623 C C . ILE A 1 84 ? -0.018 6.956 -16.809 1.00 90.19 84 ILE A C 1
ATOM 625 O O . ILE A 1 84 ? 1.057 6.404 -17.013 1.00 90.19 84 ILE A O 1
ATOM 629 N N . THR A 1 85 ? -0.103 8.258 -16.550 1.00 89.88 85 THR A N 1
ATOM 630 C CA . THR A 1 85 ? 1.053 9.174 -16.567 1.00 89.88 85 THR A CA 1
ATOM 631 C C . THR A 1 85 ? 1.608 9.489 -15.181 1.00 89.88 85 THR A C 1
ATOM 633 O O . THR A 1 85 ? 2.684 10.071 -15.065 1.00 89.88 85 THR A O 1
ATOM 636 N N . GLY A 1 86 ? 0.902 9.092 -14.123 1.00 89.50 86 GLY A N 1
ATOM 637 C CA . GLY A 1 86 ? 1.300 9.343 -12.747 1.00 89.50 86 GLY A CA 1
ATOM 638 C C . GLY A 1 86 ? 0.731 8.298 -11.801 1.00 89.50 86 GLY A C 1
ATOM 639 O O . GLY A 1 86 ? -0.358 7.774 -12.017 1.00 89.50 86 GLY A O 1
ATOM 640 N N . ILE A 1 87 ? 1.492 8.017 -10.750 1.00 92.12 87 ILE A N 1
ATOM 641 C CA . ILE A 1 87 ? 1.162 7.062 -9.694 1.00 92.12 87 ILE A CA 1
ATOM 642 C C . ILE A 1 87 ? 1.542 7.663 -8.343 1.00 92.12 87 ILE A C 1
ATOM 644 O O . ILE A 1 87 ? 2.419 8.525 -8.277 1.00 92.12 87 ILE A O 1
ATOM 648 N N . GLN A 1 88 ? 0.877 7.227 -7.277 1.00 87.19 88 GLN A N 1
ATOM 649 C CA . GLN A 1 88 ? 1.105 7.729 -5.922 1.00 87.19 88 GLN A CA 1
ATOM 650 C C . GLN A 1 88 ? 1.566 6.610 -4.984 1.00 87.19 88 GLN A C 1
ATOM 652 O O . GLN A 1 88 ? 1.049 5.494 -5.096 1.00 87.19 88 GLN A O 1
ATOM 657 N N . PRO A 1 89 ? 2.477 6.893 -4.031 1.00 85.00 89 PRO A N 1
ATOM 658 C CA . PRO A 1 89 ? 2.883 5.929 -3.014 1.00 85.00 89 PRO A CA 1
ATOM 659 C C . PRO A 1 89 ? 1.685 5.293 -2.305 1.00 85.00 89 PRO A C 1
ATOM 661 O O . PRO A 1 89 ? 0.732 5.971 -1.921 1.00 85.00 89 PRO A O 1
ATOM 664 N N . GLY A 1 90 ? 1.751 3.980 -2.110 1.00 78.94 90 GLY A N 1
ATOM 665 C CA . GLY A 1 90 ? 0.721 3.174 -1.466 1.00 78.94 90 GLY A CA 1
ATOM 666 C C . GLY A 1 90 ? -0.413 2.712 -2.382 1.00 78.94 90 GLY A C 1
ATOM 667 O O . GLY A 1 90 ? -1.203 1.875 -1.962 1.00 78.94 90 GLY A O 1
ATOM 668 N N . GLN A 1 91 ? -0.514 3.192 -3.624 1.00 84.88 91 GLN A N 1
ATOM 669 C CA . GLN A 1 91 ? -1.499 2.656 -4.568 1.00 84.88 91 GLN A CA 1
ATOM 670 C C . GLN A 1 91 ? -1.118 1.245 -5.022 1.00 84.88 91 GLN A C 1
ATOM 672 O O . GLN A 1 91 ? 0.066 0.942 -5.183 1.00 84.88 91 GLN A O 1
ATOM 677 N N . ARG A 1 92 ? -2.116 0.395 -5.283 1.00 89.69 92 ARG A N 1
ATOM 678 C CA . ARG A 1 92 ? -1.907 -0.932 -5.871 1.00 89.69 92 ARG A CA 1
ATOM 679 C C . ARG A 1 92 ? -2.364 -0.970 -7.318 1.00 89.69 92 ARG A C 1
ATOM 681 O O . ARG A 1 92 ? -3.371 -0.371 -7.687 1.00 89.69 92 ARG A O 1
ATOM 688 N N . TYR A 1 93 ? -1.616 -1.701 -8.130 1.00 93.44 93 TYR A N 1
ATOM 689 C CA . TYR A 1 93 ? -1.911 -1.906 -9.541 1.00 93.44 93 TYR A CA 1
ATOM 690 C C . TYR A 1 93 ? -1.741 -3.377 -9.895 1.00 93.44 93 TYR A C 1
ATOM 692 O O . TYR A 1 93 ? -0.907 -4.074 -9.317 1.00 93.44 93 TYR A O 1
ATOM 700 N N . ARG A 1 94 ? -2.514 -3.832 -10.878 1.00 94.62 94 ARG A N 1
ATOM 701 C CA . ARG A 1 94 ? -2.175 -5.019 -11.655 1.00 94.62 94 ARG A CA 1
ATOM 702 C C . ARG A 1 94 ? -1.405 -4.569 -12.879 1.00 94.62 94 ARG A C 1
ATOM 704 O O . ARG A 1 94 ? -1.854 -3.670 -13.588 1.00 94.62 94 ARG A O 1
ATOM 711 N N . ILE A 1 95 ? -0.260 -5.187 -13.117 1.00 96.06 95 ILE A N 1
ATOM 712 C CA . ILE A 1 95 ? 0.600 -4.883 -14.251 1.00 96.06 95 ILE A CA 1
ATOM 713 C C . ILE A 1 95 ? 0.911 -6.138 -15.061 1.00 96.06 95 ILE A C 1
ATOM 715 O O . ILE A 1 95 ? 0.994 -7.246 -14.528 1.00 96.06 95 ILE A O 1
ATOM 719 N N . GLY A 1 96 ? 1.112 -5.931 -16.356 1.00 95.56 96 GLY A N 1
ATOM 720 C CA . GLY A 1 96 ? 1.859 -6.823 -17.236 1.00 95.56 96 GLY A CA 1
ATOM 721 C C . GLY A 1 96 ? 3.140 -6.098 -17.636 1.00 95.56 96 GLY A C 1
ATOM 722 O O . GLY A 1 96 ? 3.096 -4.910 -17.980 1.00 95.56 96 GLY A O 1
ATOM 723 N N . TYR A 1 97 ? 4.289 -6.761 -17.530 1.00 95.19 97 TYR A N 1
ATOM 724 C CA . TYR A 1 97 ? 5.581 -6.119 -17.758 1.00 95.19 97 TYR A CA 1
ATOM 725 C C . TYR A 1 97 ? 6.618 -7.073 -18.339 1.00 95.19 97 TYR A C 1
ATOM 727 O O . TYR A 1 97 ? 6.568 -8.279 -18.120 1.00 95.19 97 TYR A O 1
ATOM 735 N N . GLU A 1 98 ? 7.611 -6.498 -19.005 1.00 94.12 98 GLU A N 1
ATOM 736 C CA . GLU A 1 98 ? 8.804 -7.198 -19.473 1.00 94.12 98 GLU A CA 1
ATOM 737 C C . GLU A 1 98 ? 10.026 -6.725 -18.702 1.00 94.12 98 GLU A C 1
ATOM 739 O O . GLU A 1 98 ? 10.195 -5.529 -18.456 1.00 94.12 98 GLU A O 1
ATOM 744 N N . VAL A 1 99 ? 10.910 -7.656 -18.348 1.00 92.75 99 VAL A N 1
ATOM 745 C CA . VAL A 1 99 ? 12.217 -7.305 -17.787 1.00 92.75 99 VAL A CA 1
ATOM 746 C C . VAL A 1 99 ? 13.127 -6.838 -18.914 1.00 92.75 99 VAL A C 1
ATOM 748 O O . VAL A 1 99 ? 13.312 -7.528 -19.913 1.00 92.75 99 VAL A O 1
ATOM 751 N N . MET A 1 100 ? 13.744 -5.679 -18.726 1.00 89.50 100 MET A N 1
ATOM 752 C CA . MET A 1 100 ? 14.664 -5.085 -19.684 1.00 89.50 100 MET A CA 1
ATOM 753 C C . MET A 1 100 ? 16.094 -5.083 -19.152 1.00 89.50 100 MET A C 1
ATOM 755 O O . MET A 1 100 ? 16.348 -5.065 -17.945 1.00 89.50 100 MET A O 1
ATOM 759 N N . LYS A 1 101 ? 17.061 -5.025 -20.071 1.00 85.31 101 LYS A N 1
ATOM 760 C CA . LYS A 1 101 ? 18.434 -4.661 -19.714 1.00 85.31 101 LYS A CA 1
ATOM 761 C C . LYS A 1 101 ? 18.482 -3.162 -19.434 1.00 85.31 101 LYS A C 1
ATOM 763 O O . LYS A 1 101 ? 17.999 -2.376 -20.245 1.00 85.31 101 LYS A O 1
ATOM 768 N N . ARG A 1 102 ? 19.094 -2.771 -18.313 1.00 80.38 102 ARG A N 1
ATOM 769 C CA . ARG A 1 102 ? 19.393 -1.360 -18.044 1.00 80.38 102 ARG A CA 1
ATOM 770 C C . ARG A 1 102 ? 20.301 -0.813 -19.145 1.00 80.38 102 ARG A C 1
ATOM 772 O O . ARG A 1 102 ? 21.336 -1.410 -19.445 1.00 80.38 102 ARG A O 1
ATOM 779 N N . ASP A 1 103 ? 19.901 0.311 -19.726 1.00 81.00 103 ASP A N 1
ATOM 780 C CA . ASP A 1 103 ? 20.753 1.141 -20.572 1.00 81.00 103 ASP A CA 1
ATOM 781 C C . ASP A 1 103 ? 21.346 2.302 -19.750 1.00 81.00 103 ASP A C 1
ATOM 783 O O . ASP A 1 103 ? 21.110 2.419 -18.546 1.00 81.00 103 ASP A O 1
ATOM 787 N N . LYS A 1 104 ? 22.118 3.174 -20.409 1.00 79.50 104 LYS A N 1
ATOM 788 C CA . LYS A 1 104 ? 22.816 4.285 -19.747 1.00 79.50 104 LYS A CA 1
ATOM 789 C C . LYS A 1 104 ? 21.950 5.525 -19.503 1.00 79.50 104 LYS A C 1
ATOM 791 O O . LYS A 1 104 ? 22.474 6.559 -19.091 1.00 79.50 104 LYS A O 1
ATOM 796 N N . ARG A 1 105 ? 20.639 5.471 -19.773 1.00 75.12 105 ARG A N 1
ATOM 797 C CA . ARG A 1 105 ? 19.740 6.642 -19.732 1.00 75.12 105 ARG A CA 1
ATOM 798 C C . ARG A 1 105 ? 19.669 7.294 -18.351 1.00 75.12 105 ARG A C 1
ATOM 800 O O . ARG A 1 105 ? 19.390 8.486 -18.258 1.00 75.12 105 ARG A O 1
ATOM 807 N N . TYR A 1 106 ? 19.969 6.532 -17.299 1.00 70.56 106 TYR A N 1
ATOM 808 C CA . TYR A 1 106 ? 19.949 6.995 -15.910 1.00 70.56 106 TYR A CA 1
ATOM 809 C C . TYR A 1 106 ? 21.300 6.837 -15.182 1.00 70.56 106 TYR A C 1
ATOM 811 O O . TYR A 1 106 ? 21.362 7.067 -13.977 1.00 70.56 106 TYR A O 1
ATOM 819 N N . ASP A 1 107 ? 22.393 6.521 -15.895 1.00 67.44 107 ASP A N 1
ATOM 820 C CA . ASP A 1 107 ? 23.731 6.273 -15.312 1.00 67.44 107 ASP A CA 1
ATOM 821 C C . ASP A 1 107 ? 24.369 7.515 -14.653 1.00 67.44 107 ASP A C 1
ATOM 823 O O . ASP A 1 107 ? 25.322 7.394 -13.888 1.00 67.44 107 ASP A O 1
ATOM 827 N N . GLY A 1 108 ? 23.858 8.718 -14.935 1.00 58.88 108 GLY A N 1
ATOM 828 C CA . GLY A 1 108 ? 24.341 9.984 -14.368 1.00 58.88 108 GLY A CA 1
ATOM 829 C C . GLY A 1 108 ? 23.518 10.520 -13.196 1.00 58.88 108 GLY A C 1
ATOM 830 O O . GLY A 1 108 ? 23.795 11.615 -12.708 1.00 58.88 108 GLY A O 1
ATOM 831 N N . GLN A 1 109 ? 22.482 9.803 -12.763 1.00 63.94 109 GLN A N 1
ATOM 832 C CA . GLN A 1 109 ? 21.693 10.232 -11.616 1.00 63.94 109 GLN A CA 1
ATOM 833 C C . GLN A 1 109 ? 22.427 9.881 -10.330 1.00 63.94 109 GLN A C 1
ATOM 835 O O . GLN A 1 109 ? 22.903 8.760 -10.172 1.00 63.94 109 GLN A O 1
ATOM 840 N N . VAL A 1 110 ? 22.545 10.853 -9.424 1.00 55.97 110 VAL A N 1
ATOM 841 C CA . VAL A 1 110 ? 23.238 10.681 -8.144 1.00 55.97 110 VAL A CA 1
ATOM 842 C C . VAL A 1 110 ? 22.535 9.582 -7.347 1.00 55.97 110 VAL A C 1
ATOM 844 O O . VAL A 1 110 ? 21.490 9.794 -6.736 1.00 55.97 110 VAL A O 1
ATOM 847 N N . VAL A 1 111 ? 23.115 8.386 -7.391 1.00 54.97 111 VAL A N 1
ATOM 848 C CA . VAL A 1 111 ? 22.651 7.206 -6.670 1.00 54.97 111 VAL A CA 1
ATOM 849 C C . VAL A 1 111 ? 22.947 7.457 -5.193 1.00 54.97 111 VAL A C 1
ATOM 851 O O . VAL A 1 111 ? 24.100 7.384 -4.768 1.00 54.97 111 VAL A O 1
ATOM 854 N N . CYS A 1 112 ? 21.944 7.819 -4.392 1.00 56.22 112 CYS A N 1
ATOM 855 C CA . CYS A 1 112 ? 22.162 7.891 -2.948 1.00 56.22 112 CYS A CA 1
ATOM 856 C C . CYS A 1 112 ? 22.538 6.498 -2.430 1.00 56.22 112 CYS A C 1
ATOM 858 O O . CYS A 1 112 ? 21.986 5.494 -2.878 1.00 56.22 112 CYS A O 1
ATOM 860 N N . LEU A 1 113 ? 23.410 6.441 -1.420 1.00 54.31 113 LEU A N 1
ATOM 861 C CA . LEU A 1 113 ? 23.822 5.201 -0.740 1.00 54.31 113 LEU A CA 1
ATOM 862 C C . LEU A 1 113 ? 22.643 4.373 -0.180 1.00 54.31 113 LEU A C 1
ATOM 864 O O . LEU A 1 113 ? 22.817 3.200 0.130 1.00 54.31 113 LEU A O 1
ATOM 868 N N . ALA A 1 114 ? 21.456 4.978 -0.063 1.00 53.78 114 ALA A N 1
ATOM 869 C CA . ALA A 1 114 ? 20.212 4.372 0.408 1.00 53.78 114 ALA A CA 1
ATOM 870 C C . ALA A 1 114 ? 19.299 3.845 -0.721 1.00 53.78 114 ALA A C 1
ATOM 872 O O . ALA A 1 114 ? 18.100 3.672 -0.501 1.00 53.78 114 ALA A O 1
ATOM 873 N N . LEU A 1 115 ? 19.818 3.641 -1.939 1.00 55.94 115 LEU A N 1
ATOM 874 C CA . LEU A 1 115 ? 19.021 3.085 -3.035 1.00 55.94 115 LEU A CA 1
ATOM 875 C C . LEU A 1 115 ? 18.426 1.724 -2.619 1.00 55.94 115 LEU A C 1
ATOM 877 O O . LEU A 1 115 ? 19.176 0.885 -2.108 1.00 55.94 115 LEU A O 1
ATOM 881 N N . PRO A 1 116 ? 17.129 1.453 -2.864 1.00 54.31 116 PRO A N 1
ATOM 882 C CA . PRO A 1 116 ? 16.617 0.096 -2.751 1.00 54.31 116 PRO A CA 1
ATOM 883 C C . PRO A 1 116 ? 17.476 -0.849 -3.613 1.00 54.31 116 PRO A C 1
ATOM 885 O O . PRO A 1 116 ? 17.874 -0.485 -4.729 1.00 54.31 116 PRO A O 1
ATOM 888 N N . PRO A 1 117 ? 17.820 -2.040 -3.095 1.00 54.88 117 PRO A N 1
ATOM 889 C CA . PRO A 1 117 ? 18.749 -2.944 -3.754 1.00 54.88 117 PRO A CA 1
ATOM 890 C C . PRO A 1 117 ? 18.228 -3.321 -5.144 1.00 54.88 117 PRO A C 1
ATOM 892 O O . PRO A 1 117 ? 17.108 -3.799 -5.276 1.00 54.88 117 PRO A O 1
ATOM 895 N N . ALA A 1 118 ? 19.055 -3.083 -6.167 1.00 71.75 118 ALA A N 1
ATOM 896 C CA . ALA A 1 118 ? 18.986 -3.674 -7.507 1.00 71.75 118 ALA A CA 1
ATOM 897 C C . ALA A 1 118 ? 17.570 -3.942 -8.067 1.00 71.75 118 ALA A C 1
ATOM 899 O O . ALA A 1 118 ? 17.275 -5.061 -8.487 1.00 71.75 118 ALA A O 1
ATOM 900 N N . GLY A 1 119 ? 16.704 -2.923 -8.100 1.00 78.81 119 GLY A N 1
ATOM 901 C CA . GLY A 1 119 ? 15.388 -3.072 -8.724 1.00 78.81 119 GLY A CA 1
ATOM 902 C C . GLY A 1 119 ? 15.510 -3.492 -10.192 1.00 78.81 119 GLY A C 1
ATOM 903 O O . GLY A 1 119 ? 16.323 -2.927 -10.936 1.00 78.81 119 GLY A O 1
ATOM 904 N N . LYS A 1 120 ? 14.720 -4.487 -10.616 1.00 89.69 120 LYS A N 1
ATOM 905 C CA . LYS A 1 120 ? 14.714 -4.942 -12.013 1.00 89.69 120 LYS A CA 1
ATOM 906 C C . LYS A 1 120 ? 14.141 -3.832 -12.887 1.00 89.69 120 LYS A C 1
ATOM 908 O O . LYS A 1 120 ? 13.044 -3.345 -12.628 1.00 89.69 120 LYS A O 1
ATOM 913 N N . ALA A 1 121 ? 14.881 -3.430 -13.915 1.00 91.19 121 ALA A N 1
ATOM 914 C CA . ALA A 1 121 ? 14.370 -2.496 -14.910 1.00 91.19 121 ALA A CA 1
ATOM 915 C C . ALA A 1 121 ? 13.288 -3.188 -15.740 1.00 91.19 121 ALA A C 1
ATOM 917 O O . ALA A 1 121 ? 13.511 -4.293 -16.239 1.00 91.19 121 ALA A O 1
ATOM 918 N N . ILE A 1 122 ? 12.129 -2.549 -15.873 1.00 94.25 122 ILE A N 1
ATOM 919 C CA . ILE A 1 122 ? 10.987 -3.123 -16.584 1.00 94.25 122 ILE A CA 1
ATOM 920 C C . ILE A 1 122 ? 10.363 -2.144 -17.580 1.00 94.25 122 ILE A C 1
ATOM 922 O O . ILE A 1 122 ? 10.388 -0.928 -17.374 1.00 94.25 122 ILE A O 1
ATOM 926 N N . ARG A 1 123 ? 9.745 -2.690 -18.628 1.00 94.56 123 ARG A N 1
ATOM 927 C CA . ARG A 1 123 ? 8.757 -2.001 -19.463 1.00 94.56 123 ARG A CA 1
ATOM 928 C C . ARG A 1 123 ? 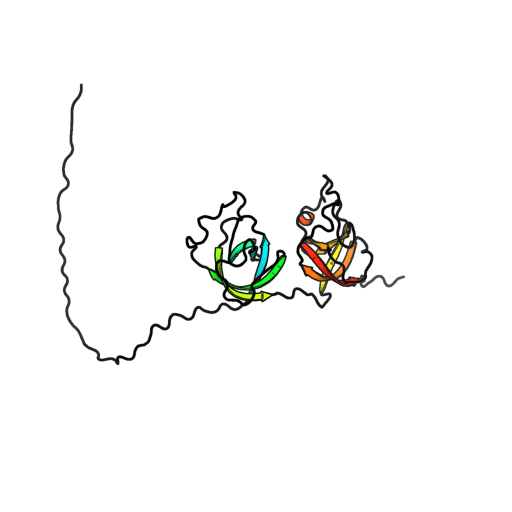7.371 -2.433 -19.030 1.00 94.56 123 ARG A C 1
ATOM 930 O O . ARG A 1 123 ? 7.072 -3.622 -19.038 1.00 94.56 123 ARG A O 1
ATOM 937 N N . ILE A 1 124 ? 6.523 -1.476 -18.688 1.00 95.75 124 ILE A N 1
ATOM 938 C CA . ILE A 1 124 ? 5.123 -1.738 -18.363 1.00 95.75 124 ILE A CA 1
ATOM 939 C C . ILE A 1 124 ? 4.333 -1.769 -19.668 1.00 95.75 124 ILE A C 1
ATOM 941 O O . ILE A 1 124 ? 4.268 -0.762 -20.376 1.00 95.75 124 ILE A O 1
ATOM 945 N N . LEU A 1 125 ? 3.750 -2.928 -19.968 1.00 94.44 125 LEU A N 1
ATOM 946 C CA . LEU A 1 125 ? 2.913 -3.157 -21.147 1.00 94.44 125 LEU A CA 1
ATOM 947 C C . LEU A 1 125 ? 1.450 -2.833 -20.849 1.00 94.44 125 LEU A C 1
ATOM 949 O O . LEU A 1 125 ? 0.748 -2.252 -21.672 1.00 94.44 125 LEU A O 1
ATOM 953 N N . CYS A 1 126 ? 0.999 -3.166 -19.642 1.00 94.00 126 CYS A N 1
ATOM 954 C CA . CYS A 1 126 ? -0.315 -2.790 -19.158 1.00 94.00 126 CYS A CA 1
ATOM 955 C C . CYS A 1 126 ? -0.306 -2.528 -17.657 1.00 94.00 126 CYS A C 1
ATOM 957 O O . CYS A 1 126 ? 0.531 -3.043 -16.916 1.00 94.00 126 CYS A O 1
ATOM 959 N N . MET A 1 127 ? -1.243 -1.693 -17.223 1.00 94.56 127 MET A N 1
ATOM 960 C CA . MET A 1 127 ? -1.365 -1.245 -15.848 1.00 94.56 127 MET A CA 1
ATOM 961 C C . MET A 1 127 ? -2.813 -0.857 -15.609 1.00 94.56 127 MET A C 1
ATOM 963 O O . MET A 1 127 ? -3.358 -0.009 -16.313 1.00 94.56 127 MET A O 1
ATOM 967 N N . THR A 1 128 ? -3.433 -1.490 -14.627 1.00 92.00 128 THR A N 1
ATOM 968 C CA . THR A 1 128 ? -4.797 -1.188 -14.200 1.00 92.00 128 THR A CA 1
ATOM 969 C C . THR A 1 128 ? -4.786 -0.963 -12.697 1.00 92.00 128 THR A C 1
ATOM 971 O O . THR A 1 128 ? -4.199 -1.789 -11.985 1.00 92.00 128 THR A O 1
ATOM 974 N N . PRO A 1 129 ? -5.385 0.131 -12.194 1.00 89.25 129 PRO A N 1
ATOM 975 C CA . PRO A 1 129 ? -5.514 0.323 -10.760 1.00 89.25 129 PRO A CA 1
ATOM 976 C C . PRO A 1 129 ? -6.251 -0.875 -10.175 1.00 89.25 129 PRO A C 1
ATOM 978 O O . PRO A 1 129 ? -7.219 -1.375 -10.749 1.00 89.25 129 PRO A O 1
ATOM 981 N N . VAL A 1 130 ? -5.751 -1.369 -9.052 1.00 86.88 130 VAL A N 1
ATOM 982 C CA . VAL A 1 130 ? -6.554 -2.258 -8.230 1.00 86.88 130 VAL A CA 1
ATOM 983 C C . VAL A 1 130 ? -7.468 -1.335 -7.466 1.00 86.88 130 VAL A C 1
ATOM 985 O O . VAL A 1 130 ? -7.014 -0.583 -6.601 1.00 86.88 130 VAL A O 1
ATOM 988 N N . ASP A 1 131 ? -8.746 -1.385 -7.813 1.00 67.12 131 ASP A N 1
ATOM 989 C CA . ASP A 1 131 ? -9.792 -0.884 -6.946 1.00 67.12 131 ASP A CA 1
ATOM 990 C C . ASP A 1 131 ? -9.809 -1.764 -5.687 1.00 67.12 131 ASP A C 1
ATOM 992 O O . ASP A 1 131 ? -10.681 -2.599 -5.491 1.00 67.12 131 ASP A O 1
ATOM 996 N N . ASP A 1 132 ? -8.855 -1.526 -4.784 1.00 57.75 132 ASP A N 1
ATOM 997 C CA . ASP A 1 132 ? -8.978 -1.849 -3.359 1.00 57.75 132 ASP A CA 1
ATOM 998 C C . ASP A 1 132 ? -9.984 -0.870 -2.716 1.00 57.75 132 ASP A C 1
ATOM 1000 O O . ASP A 1 132 ? -9.969 -0.619 -1.516 1.00 57.75 132 ASP A O 1
ATOM 1004 N N . THR A 1 133 ? -10.892 -0.273 -3.497 1.00 48.56 133 THR A N 1
ATOM 1005 C CA . THR A 1 133 ? -12.131 0.247 -2.948 1.00 48.56 133 THR A CA 1
ATOM 1006 C C . THR A 1 133 ? -12.947 -0.977 -2.558 1.00 48.56 133 THR A C 1
ATOM 1008 O O . THR A 1 133 ? -13.751 -1.494 -3.326 1.00 48.56 133 THR A O 1
ATOM 1011 N N . GLY A 1 134 ? -12.708 -1.478 -1.344 1.00 51.25 134 GLY A N 1
ATOM 1012 C CA . GLY A 1 134 ? -13.643 -2.356 -0.657 1.00 51.25 134 GLY A CA 1
ATOM 1013 C C . GLY A 1 134 ? -14.981 -1.629 -0.559 1.00 51.25 134 GLY A C 1
ATOM 1014 O O . GLY A 1 134 ? -15.252 -0.937 0.419 1.00 51.25 134 GLY A O 1
ATOM 1015 N N . ALA A 1 135 ? -15.782 -1.699 -1.622 1.00 55.34 135 ALA A N 1
ATOM 1016 C CA . ALA A 1 135 ? -17.146 -1.199 -1.649 1.00 55.34 135 ALA A CA 1
ATOM 1017 C C . ALA A 1 135 ? -18.026 -2.041 -0.711 1.00 55.34 135 ALA A C 1
ATOM 1019 O O . ALA A 1 135 ? -19.072 -1.579 -0.267 1.00 55.34 135 ALA A O 1
ATOM 1020 N N . GLY A 1 136 ? -17.577 -3.260 -0.381 1.00 69.31 136 GLY A N 1
ATOM 1021 C CA . GLY A 1 136 ? -18.121 -4.090 0.685 1.00 69.31 136 GLY A CA 1
ATOM 1022 C C . GLY A 1 136 ? -17.252 -4.080 1.945 1.00 69.31 136 GLY A C 1
ATOM 1023 O O . GLY A 1 136 ? -16.038 -3.895 1.886 1.00 69.31 136 GLY A O 1
ATOM 1024 N N . CYS A 1 137 ? -17.890 -4.321 3.092 1.00 86.75 137 CYS A N 1
ATOM 1025 C CA . CYS A 1 137 ? -17.210 -4.554 4.362 1.00 86.75 137 CYS A CA 1
ATOM 1026 C C . CYS A 1 137 ? -16.857 -6.037 4.476 1.00 86.75 137 CYS A C 1
ATOM 1028 O O . CYS A 1 137 ? -17.600 -6.824 5.063 1.00 86.75 137 CYS A O 1
ATOM 1030 N N . ASP A 1 138 ? -15.745 -6.446 3.879 1.00 88.62 138 ASP A N 1
ATOM 1031 C CA . ASP A 1 138 ? -15.341 -7.853 3.793 1.00 88.62 138 ASP A CA 1
ATOM 1032 C C . ASP A 1 138 ? -14.047 -8.167 4.552 1.00 88.62 138 ASP A C 1
ATOM 1034 O O . ASP A 1 138 ? -13.781 -9.331 4.859 1.00 88.62 138 ASP A O 1
ATOM 1038 N N . THR A 1 139 ? -13.277 -7.149 4.938 1.00 90.88 139 THR A N 1
ATOM 1039 C CA . THR A 1 139 ? -12.020 -7.356 5.650 1.00 90.88 139 THR A CA 1
ATOM 1040 C C . THR A 1 139 ? -12.228 -7.357 7.155 1.00 90.88 139 THR A C 1
ATOM 1042 O O . THR A 1 139 ? -12.666 -6.369 7.738 1.00 90.88 139 THR A O 1
ATOM 1045 N N . TYR A 1 140 ? -11.869 -8.458 7.812 1.00 93.88 140 TYR A N 1
ATOM 1046 C CA . TYR A 1 140 ? -11.935 -8.558 9.265 1.00 93.88 140 TYR A CA 1
ATOM 1047 C C . TYR A 1 140 ? -10.722 -7.913 9.931 1.00 93.88 140 TYR A C 1
ATOM 1049 O O . TYR A 1 140 ? -9.572 -8.183 9.583 1.00 93.88 140 TYR A O 1
ATOM 1057 N N . VAL A 1 141 ? -10.995 -7.098 10.943 1.00 95.81 141 VAL A N 1
ATOM 1058 C CA . VAL A 1 141 ? -9.985 -6.420 11.753 1.00 95.81 141 VAL A CA 1
ATOM 1059 C C . VAL A 1 141 ? -10.378 -6.427 13.220 1.00 95.81 141 VAL A C 1
ATOM 1061 O O . VAL A 1 141 ? -11.555 -6.508 13.570 1.00 95.81 141 VAL A O 1
ATOM 1064 N N . THR A 1 142 ? -9.387 -6.296 14.093 1.00 96.56 142 THR A N 1
ATOM 1065 C CA . THR A 1 142 ? -9.591 -6.068 15.523 1.00 96.56 142 THR A CA 1
ATOM 1066 C C . THR A 1 142 ? -9.072 -4.689 15.900 1.00 96.56 142 THR A C 1
ATOM 1068 O O . THR A 1 142 ? -7.939 -4.347 15.566 1.00 96.56 142 THR A O 1
ATOM 1071 N N . ALA A 1 143 ? -9.876 -3.894 16.604 1.00 96.44 143 ALA A N 1
ATOM 1072 C CA . ALA A 1 143 ? -9.431 -2.602 17.107 1.00 96.44 143 ALA A CA 1
ATOM 1073 C C . ALA A 1 143 ? -8.387 -2.792 18.217 1.00 96.44 143 ALA A C 1
ATOM 1075 O O . ALA A 1 143 ? -8.590 -3.557 19.166 1.00 96.44 143 ALA A O 1
ATOM 1076 N N . ARG A 1 144 ? -7.259 -2.096 18.104 1.00 94.12 144 ARG A N 1
ATOM 1077 C CA . ARG A 1 144 ? -6.139 -2.155 19.049 1.00 94.12 144 ARG A CA 1
ATOM 1078 C C . ARG A 1 144 ? -5.684 -0.751 19.382 1.00 94.12 144 ARG A C 1
ATOM 1080 O O . ARG A 1 144 ? -5.537 0.065 18.476 1.00 94.12 144 ARG A O 1
ATOM 1087 N N . LYS A 1 145 ? -5.396 -0.494 20.655 1.00 91.50 145 LYS A N 1
ATOM 1088 C CA . LYS A 1 145 ? -4.667 0.716 21.019 1.00 91.50 145 LYS A CA 1
ATOM 1089 C C . LYS A 1 145 ? -3.211 0.596 20.611 1.00 91.50 145 LYS A C 1
ATOM 1091 O O . LYS A 1 145 ? -2.561 -0.422 20.848 1.00 91.50 145 LYS A O 1
ATOM 1096 N N . VAL A 1 146 ? -2.714 1.653 19.998 1.00 86.06 146 VAL A N 1
ATOM 1097 C CA . VAL A 1 146 ? -1.329 1.822 19.598 1.00 86.06 146 VAL A CA 1
ATOM 1098 C C . VAL A 1 146 ? -0.845 3.088 20.274 1.00 86.06 146 VAL A C 1
ATOM 1100 O O . VAL A 1 146 ? -1.180 4.203 19.882 1.00 86.06 146 VAL A O 1
ATOM 1103 N N . ASN A 1 147 ? -0.058 2.901 21.329 1.00 76.94 147 ASN A N 1
ATOM 1104 C CA . ASN A 1 147 ? 0.569 4.018 22.015 1.00 76.94 147 ASN A CA 1
ATOM 1105 C C . ASN A 1 147 ? 1.468 4.773 21.026 1.00 76.94 147 ASN A C 1
ATOM 1107 O O . ASN A 1 147 ? 2.171 4.153 20.227 1.00 76.94 147 ASN A O 1
ATOM 1111 N N . CYS A 1 148 ? 1.486 6.103 21.131 1.00 72.12 148 CYS A N 1
ATOM 1112 C CA . CYS A 1 148 ? 2.472 6.960 20.462 1.00 72.12 148 CYS A CA 1
ATOM 1113 C C . CYS A 1 148 ? 2.313 7.130 18.949 1.00 72.12 148 CYS A C 1
ATOM 1115 O O . CYS A 1 148 ? 3.274 7.467 18.259 1.00 72.12 148 CYS A O 1
ATOM 1117 N N . SER A 1 149 ? 1.101 6.948 18.433 1.00 74.88 149 SER A N 1
ATOM 1118 C CA . SER A 1 149 ? 0.747 7.400 17.095 1.00 74.88 149 SER A CA 1
ATOM 1119 C C . SER A 1 149 ? -0.755 7.661 17.007 1.00 74.88 149 SER A C 1
ATOM 1121 O O . SER A 1 149 ? -1.530 7.190 17.836 1.00 74.88 149 SER A O 1
ATOM 1123 N N . VAL A 1 150 ? -1.170 8.457 16.027 1.00 84.44 150 VAL A N 1
ATOM 1124 C CA . VAL A 1 150 ? -2.557 8.919 15.883 1.00 84.44 150 VAL A CA 1
ATOM 1125 C C . VAL A 1 150 ? -3.085 8.661 14.486 1.00 84.44 150 VAL A C 1
ATOM 1127 O O . VAL A 1 150 ? -2.366 8.761 13.495 1.00 84.44 150 VAL A O 1
ATOM 1130 N N . GLY A 1 151 ? -4.365 8.339 14.419 1.00 88.38 151 GLY A N 1
ATOM 1131 C CA . GLY A 1 151 ? -5.136 8.266 13.193 1.00 88.38 151 GLY A CA 1
ATOM 1132 C C . GLY A 1 151 ? -6.496 8.938 13.354 1.00 88.38 151 GLY A C 1
ATOM 1133 O O . GLY A 1 151 ? -6.744 9.696 14.294 1.00 88.38 151 GLY A O 1
ATOM 1134 N N . ALA A 1 152 ? -7.412 8.609 12.451 1.00 91.69 152 ALA A N 1
ATOM 1135 C CA . ALA A 1 152 ? -8.781 9.102 12.432 1.00 91.69 152 ALA A CA 1
ATOM 1136 C C . ALA A 1 152 ? -9.569 8.744 13.708 1.00 91.69 152 ALA A C 1
ATOM 1138 O O . ALA A 1 152 ? -10.477 9.480 14.083 1.00 91.69 152 ALA A O 1
ATOM 1139 N N . TRP A 1 153 ? -9.188 7.666 14.403 1.00 93.69 153 TRP A N 1
ATOM 1140 C CA . TRP A 1 153 ? -9.720 7.279 15.716 1.00 93.69 153 TRP A CA 1
ATOM 1141 C C . TRP A 1 153 ? -8.672 7.405 16.829 1.00 93.69 153 TRP A C 1
ATOM 1143 O O . TRP A 1 153 ? -8.571 6.542 17.698 1.00 93.69 153 TRP A O 1
ATOM 1153 N N . GLN A 1 154 ? -7.890 8.488 16.802 1.00 91.31 154 GLN A N 1
ATOM 1154 C CA . GLN A 1 154 ? -6.849 8.774 17.794 1.00 91.31 154 GLN A CA 1
ATOM 1155 C C . GLN A 1 154 ? -5.825 7.630 17.882 1.00 91.31 154 GLN A C 1
ATOM 1157 O O . GLN A 1 154 ? -5.236 7.268 16.865 1.00 91.31 154 GLN A O 1
ATOM 1162 N N . ASP A 1 155 ? -5.609 7.066 19.066 1.00 90.69 155 ASP A N 1
ATOM 1163 C CA . ASP A 1 155 ? -4.663 5.984 19.343 1.00 90.69 155 ASP A CA 1
ATOM 1164 C C . ASP A 1 155 ? -5.208 4.590 18.986 1.00 90.69 155 ASP A C 1
ATOM 1166 O O . ASP A 1 155 ? -4.534 3.591 19.217 1.00 90.69 155 ASP A O 1
ATOM 1170 N N . THR A 1 156 ? -6.419 4.485 18.430 1.00 93.19 156 THR A N 1
ATOM 1171 C CA . THR A 1 156 ? -7.035 3.192 18.111 1.00 93.19 156 THR A CA 1
ATOM 1172 C C . THR A 1 156 ? -6.902 2.859 16.629 1.00 93.19 156 THR A C 1
ATOM 1174 O O . THR A 1 156 ? -7.450 3.535 15.756 1.00 93.19 156 THR A O 1
ATOM 1177 N N . TRP A 1 157 ? -6.154 1.796 16.342 1.00 94.06 157 TRP A N 1
ATOM 1178 C CA . TRP A 1 157 ? -5.867 1.288 15.001 1.00 94.06 157 TRP A CA 1
ATOM 1179 C C . TRP A 1 157 ? -6.553 -0.049 14.749 1.00 94.06 157 TRP A C 1
ATOM 1181 O O . TRP A 1 157 ? -7.166 -0.634 15.643 1.00 94.06 157 TRP A O 1
ATOM 1191 N N . LEU A 1 158 ? -6.447 -0.540 13.516 1.00 95.44 158 LEU A N 1
ATOM 1192 C CA . LEU A 1 158 ? -7.082 -1.774 13.072 1.00 95.44 158 LEU A CA 1
ATOM 1193 C C . LEU A 1 158 ? -6.007 -2.825 12.789 1.00 95.44 158 LEU A C 1
ATOM 1195 O O . LEU A 1 158 ? -5.147 -2.623 11.939 1.00 95.44 158 LEU A O 1
ATOM 1199 N N . GLN A 1 159 ? -6.043 -3.948 13.498 1.00 94.69 159 GLN A N 1
ATOM 1200 C CA . GLN A 1 159 ? -5.137 -5.074 13.286 1.00 94.69 159 GLN A CA 1
ATOM 1201 C C . GLN A 1 159 ? -5.828 -6.141 12.434 1.00 94.69 159 GLN A C 1
ATOM 1203 O O . GLN A 1 159 ? -6.899 -6.629 12.797 1.00 94.69 159 GLN A O 1
ATOM 1208 N N . LEU A 1 160 ? -5.212 -6.502 11.313 1.00 91.62 160 LEU A N 1
ATOM 1209 C CA . LEU A 1 160 ? -5.633 -7.609 10.457 1.00 91.62 160 LEU A CA 1
ATOM 1210 C C . LEU A 1 160 ? -5.352 -8.960 11.130 1.00 91.62 160 LEU A C 1
ATOM 1212 O O . LEU A 1 160 ? -4.483 -9.070 11.994 1.00 91.62 160 LEU A O 1
ATOM 1216 N N . ASP A 1 161 ? -6.027 -10.019 10.679 1.00 87.62 161 ASP A N 1
ATOM 1217 C CA . ASP A 1 161 ? -5.824 -11.378 11.210 1.00 87.62 161 ASP A CA 1
ATOM 1218 C C . ASP A 1 161 ? -4.393 -11.917 11.008 1.00 87.62 161 ASP A C 1
ATOM 1220 O O . ASP A 1 161 ? -3.945 -12.784 11.752 1.00 87.62 161 ASP A O 1
ATOM 1224 N N . ASN A 1 162 ? -3.646 -11.379 10.039 1.00 81.62 162 ASN A N 1
ATOM 1225 C CA . ASN A 1 162 ? -2.229 -11.697 9.824 1.00 81.62 162 ASN A CA 1
ATOM 1226 C C . ASN A 1 162 ? -1.267 -10.876 10.711 1.00 81.62 162 ASN A C 1
ATOM 1228 O O . ASN A 1 162 ? -0.057 -10.903 10.490 1.00 81.62 162 ASN A O 1
ATOM 1232 N N . GLY A 1 163 ? -1.790 -10.104 11.668 1.00 84.25 163 GLY A N 1
ATOM 1233 C CA . GLY A 1 163 ? -1.019 -9.273 12.595 1.00 84.25 163 GLY A CA 1
ATOM 1234 C C . GLY A 1 163 ? -0.592 -7.908 12.047 1.00 84.25 163 GLY A C 1
ATOM 1235 O O . GLY A 1 163 ? -0.111 -7.080 12.818 1.00 84.25 163 GLY A O 1
ATOM 1236 N N . ARG A 1 164 ? -0.782 -7.623 10.749 1.00 86.12 164 ARG A N 1
ATOM 1237 C CA . ARG A 1 164 ? -0.466 -6.304 10.176 1.00 86.12 164 ARG A CA 1
ATOM 1238 C C . ARG A 1 164 ? -1.402 -5.231 10.720 1.00 86.12 164 ARG A C 1
ATOM 1240 O O . ARG A 1 164 ? -2.603 -5.453 10.866 1.00 86.12 164 ARG A O 1
ATOM 1247 N N . TYR A 1 165 ? -0.851 -4.043 10.938 1.00 91.94 165 TYR A N 1
ATOM 1248 C CA . TYR A 1 165 ? -1.615 -2.878 11.364 1.00 91.94 165 TYR A CA 1
ATOM 1249 C C . TYR A 1 165 ? -2.019 -2.008 10.178 1.00 91.94 165 TYR A C 1
ATOM 1251 O O . TYR A 1 165 ? -1.211 -1.698 9.298 1.00 91.94 165 TYR A O 1
ATOM 1259 N N . LEU A 1 166 ? -3.272 -1.575 10.202 1.00 92.62 166 LEU A N 1
ATOM 1260 C CA . LEU A 1 166 ? -3.796 -0.488 9.401 1.00 92.62 166 LEU A CA 1
ATOM 1261 C C . LEU A 1 166 ? -3.932 0.730 10.312 1.00 92.62 166 LEU A C 1
ATOM 1263 O O . LEU A 1 166 ? -4.613 0.664 11.338 1.00 92.62 166 LEU A O 1
ATOM 1267 N N . GLN A 1 167 ? -3.290 1.830 9.932 1.00 93.00 167 GLN A N 1
ATOM 1268 C CA . GLN A 1 167 ? -3.441 3.129 10.574 1.00 93.00 167 GLN A CA 1
ATOM 1269 C C . GLN A 1 167 ? -4.524 3.906 9.821 1.00 93.00 167 GLN A C 1
ATOM 1271 O O . GLN A 1 167 ? -4.287 4.357 8.694 1.00 93.00 167 GLN A O 1
ATOM 1276 N N . PRO A 1 168 ? -5.720 4.073 10.403 1.00 93.81 168 PRO A N 1
ATOM 1277 C CA . PRO A 1 168 ? -6.799 4.785 9.741 1.00 93.81 168 PRO A CA 1
ATOM 1278 C C . PRO A 1 168 ? -6.430 6.261 9.665 1.00 93.81 168 PRO A C 1
ATOM 1280 O O . PRO A 1 168 ? -6.217 6.895 10.690 1.00 93.81 168 PRO A O 1
ATOM 1283 N N . TRP A 1 169 ? -6.322 6.811 8.465 1.00 92.31 169 TRP A N 1
ATOM 1284 C CA . TRP A 1 169 ? -5.951 8.210 8.229 1.00 92.31 169 TRP A CA 1
ATOM 1285 C C . TRP A 1 169 ? -7.153 9.056 7.827 1.00 92.31 169 TRP A C 1
ATOM 1287 O O . TRP A 1 169 ? -7.222 10.255 8.093 1.00 92.31 169 TRP A O 1
ATOM 1297 N N . HIS A 1 170 ? -8.135 8.399 7.219 1.00 91.94 170 HIS A N 1
ATOM 1298 C CA . HIS A 1 170 ? -9.425 8.963 6.886 1.00 91.94 170 HIS A CA 1
ATOM 1299 C C . HIS A 1 170 ? -10.534 8.007 7.336 1.00 91.94 170 HIS A C 1
ATOM 1301 O O . HIS A 1 170 ? -10.420 6.788 7.193 1.00 91.94 170 HIS A O 1
ATOM 1307 N N . ASN A 1 171 ? -11.600 8.575 7.896 1.00 92.81 171 ASN A N 1
ATOM 1308 C CA . ASN A 1 171 ? -12.777 7.849 8.353 1.00 92.81 171 ASN A CA 1
ATOM 1309 C C . ASN A 1 171 ? -13.995 8.300 7.538 1.00 92.81 171 ASN A C 1
ATOM 1311 O O . ASN A 1 171 ? -14.586 9.338 7.825 1.00 92.81 171 ASN A O 1
ATOM 1315 N N . GLY A 1 172 ? -14.374 7.499 6.544 1.00 90.06 172 GLY A N 1
ATOM 1316 C CA . GLY A 1 172 ? -15.575 7.689 5.730 1.00 90.06 172 GLY A CA 1
ATOM 1317 C C . GLY A 1 172 ? -16.829 7.008 6.290 1.00 90.06 172 GLY A C 1
ATOM 1318 O O . GLY A 1 172 ? -17.862 7.019 5.635 1.00 90.06 172 GLY A O 1
ATOM 1319 N N . THR A 1 173 ? -16.759 6.404 7.481 1.00 90.06 173 THR A N 1
ATOM 1320 C CA . THR A 1 173 ? -17.812 5.513 8.011 1.00 90.06 173 THR A CA 1
ATOM 1321 C C . THR A 1 173 ? -18.847 6.220 8.889 1.00 90.06 173 THR A C 1
ATOM 1323 O O . THR A 1 173 ? -19.871 5.637 9.231 1.00 90.06 173 THR A O 1
ATOM 1326 N N . GLY A 1 174 ? -18.570 7.457 9.319 1.00 88.00 174 GLY A N 1
ATOM 1327 C CA . GLY A 1 174 ? -19.392 8.192 10.290 1.00 88.00 174 GLY A CA 1
ATOM 1328 C C . GLY A 1 174 ? -19.269 7.707 11.743 1.00 88.00 174 GLY A C 1
ATOM 1329 O O . GLY A 1 174 ? -19.810 8.342 12.646 1.00 88.00 174 GLY A O 1
ATOM 1330 N N . VAL A 1 175 ? -18.534 6.621 12.008 1.00 93.38 175 VAL A N 1
ATOM 1331 C CA . VAL A 1 175 ? -18.317 6.103 13.366 1.00 93.38 175 VAL A CA 1
ATOM 1332 C C . VAL A 1 175 ? -17.320 6.979 14.114 1.00 93.38 175 VAL A C 1
ATOM 1334 O O . VAL A 1 175 ? -16.183 7.139 13.678 1.00 93.38 175 VAL A O 1
ATOM 1337 N N . ALA A 1 176 ? -17.726 7.534 15.256 1.00 92.44 176 ALA A N 1
ATOM 1338 C CA . ALA A 1 176 ? -16.903 8.484 16.007 1.00 92.44 176 ALA A CA 1
ATOM 1339 C C . ALA A 1 176 ? -15.711 7.830 16.722 1.00 92.44 176 ALA A C 1
ATOM 1341 O O . ALA A 1 176 ? -14.638 8.426 16.795 1.00 92.44 176 ALA A O 1
ATOM 1342 N N . GLN A 1 177 ? -15.892 6.622 17.261 1.00 93.94 177 GLN A N 1
ATOM 1343 C CA . GLN A 1 177 ? -14.876 5.902 18.031 1.00 93.94 177 GLN A CA 1
ATOM 1344 C C . GLN A 1 177 ? -15.023 4.391 17.865 1.00 93.94 177 GLN A C 1
ATOM 1346 O O . GLN A 1 177 ? -16.123 3.884 17.651 1.00 93.94 177 GLN A O 1
ATOM 1351 N N . LEU A 1 178 ? -13.906 3.683 18.014 1.00 95.06 178 LEU A N 1
ATOM 1352 C CA . LEU A 1 178 ? -13.858 2.226 18.043 1.00 95.06 178 LEU A CA 1
ATOM 1353 C C . LEU A 1 178 ? -13.660 1.746 19.479 1.00 95.06 178 LEU A C 1
ATOM 1355 O O . LEU A 1 178 ? -12.876 2.316 20.233 1.00 95.06 178 LEU A O 1
ATOM 1359 N N . SER A 1 179 ? -14.334 0.662 19.850 1.00 95.19 179 SER A N 1
ATOM 1360 C CA . SER A 1 179 ? -14.070 -0.026 21.115 1.00 95.19 179 SER A CA 1
ATOM 1361 C C . SER A 1 179 ? -12.833 -0.917 20.994 1.00 95.19 179 SER A C 1
ATOM 1363 O O . SER A 1 179 ? -12.787 -1.791 20.128 1.00 95.19 179 SER A O 1
ATOM 1365 N N . GLU A 1 180 ? -11.841 -0.715 21.863 1.00 94.69 180 GLU A N 1
ATOM 1366 C CA . GLU A 1 180 ? -10.638 -1.551 21.935 1.00 94.69 180 GLU A CA 1
ATOM 1367 C C . GLU A 1 180 ? -10.996 -3.035 22.113 1.00 94.69 180 GLU A C 1
ATOM 1369 O O . GLU A 1 180 ? -11.872 -3.396 22.897 1.00 94.69 180 GLU A O 1
ATOM 1374 N N . GLY A 1 181 ? -10.326 -3.906 21.359 1.00 94.81 181 GLY A N 1
ATOM 1375 C CA . GLY A 1 181 ? -10.553 -5.349 21.375 1.00 94.81 181 GLY A CA 1
ATOM 1376 C C . GLY A 1 181 ? -11.762 -5.819 20.566 1.00 94.81 181 GLY A C 1
ATOM 1377 O O . GLY A 1 181 ? -11.850 -7.013 20.280 1.00 94.81 181 GLY A O 1
ATOM 1378 N N . ALA A 1 182 ? -12.659 -4.921 20.151 1.00 96.12 182 ALA A N 1
ATOM 1379 C CA . ALA A 1 182 ? -13.796 -5.287 19.317 1.00 96.12 182 ALA A CA 1
ATOM 1380 C C . ALA A 1 182 ? -13.358 -5.649 17.891 1.00 96.12 182 ALA A C 1
ATOM 1382 O O . ALA A 1 182 ? -12.383 -5.110 17.353 1.00 96.12 182 ALA A O 1
ATOM 1383 N N . ARG A 1 183 ? -14.104 -6.573 17.280 1.00 96.69 183 ARG A N 1
ATOM 1384 C CA . ARG A 1 183 ? -13.873 -7.055 15.918 1.00 96.69 183 ARG A CA 1
ATOM 1385 C C . ARG A 1 183 ? -14.855 -6.386 14.962 1.00 96.69 183 ARG A C 1
ATOM 1387 O O . ARG A 1 183 ? -16.045 -6.280 15.258 1.00 96.69 183 ARG A O 1
ATOM 1394 N N . TYR A 1 184 ? -14.351 -5.962 13.814 1.00 96.06 184 TYR A N 1
ATOM 1395 C CA . TYR A 1 184 ? -15.116 -5.271 12.784 1.00 96.06 184 TYR A CA 1
ATOM 1396 C C . TYR A 1 184 ? -14.871 -5.922 11.431 1.00 96.06 184 TYR A C 1
ATOM 1398 O O . TYR A 1 184 ? -13.818 -6.520 11.202 1.00 96.06 184 TYR A O 1
ATOM 1406 N N . LYS A 1 185 ? -15.841 -5.781 10.536 1.00 94.81 185 LYS A N 1
ATOM 1407 C CA . LYS A 1 185 ? -15.619 -5.874 9.099 1.00 94.81 185 LYS A CA 1
ATOM 1408 C C . LYS A 1 185 ? -15.452 -4.470 8.560 1.00 94.81 185 LYS A C 1
ATOM 1410 O O . LYS A 1 185 ? -16.223 -3.588 8.922 1.00 94.81 185 LYS A O 1
ATOM 1415 N N . ILE A 1 186 ? -14.472 -4.260 7.703 1.00 94.75 186 ILE A N 1
ATOM 1416 C CA . ILE A 1 186 ? -14.210 -2.970 7.085 1.00 94.75 186 ILE A CA 1
ATOM 1417 C C . ILE A 1 186 ? -14.039 -3.128 5.583 1.00 94.75 186 ILE A C 1
ATOM 1419 O O . ILE A 1 186 ? -13.607 -4.172 5.098 1.00 94.75 186 ILE A O 1
ATOM 1423 N N . GLY A 1 187 ? -14.347 -2.056 4.872 1.00 91.75 187 GLY A N 1
ATOM 1424 C CA . GLY A 1 187 ? -13.871 -1.797 3.522 1.00 91.75 187 GLY A CA 1
ATOM 1425 C C . GLY A 1 187 ? -12.926 -0.611 3.613 1.00 91.75 187 GLY A C 1
ATOM 1426 O O . GLY A 1 187 ? -13.257 0.398 4.244 1.00 91.75 187 GLY A O 1
ATOM 1427 N N . TYR A 1 188 ? -11.729 -0.722 3.052 1.00 91.31 188 TYR A N 1
ATOM 1428 C CA . TYR A 1 188 ? -10.726 0.333 3.136 1.00 91.31 188 TYR A CA 1
ATOM 1429 C C . TYR A 1 188 ? -9.898 0.393 1.866 1.00 91.31 188 TYR A C 1
ATOM 1431 O O . TYR A 1 188 ? -9.693 -0.626 1.225 1.00 91.31 188 TYR A O 1
ATOM 1439 N N . SER A 1 189 ? -9.377 1.575 1.559 1.00 85.19 189 SER A N 1
ATOM 1440 C CA . SER A 1 189 ? -8.413 1.793 0.484 1.00 85.19 189 SER A CA 1
ATOM 1441 C C . SER A 1 189 ? -7.106 2.317 1.065 1.00 85.19 189 SER A C 1
ATOM 1443 O O . SER A 1 189 ? -7.115 3.219 1.909 1.00 85.19 189 SER A O 1
ATOM 1445 N N . GLN A 1 190 ? -5.974 1.778 0.616 1.00 85.06 190 GLN A N 1
ATOM 1446 C CA . GLN A 1 190 ? -4.664 2.302 0.997 1.00 85.06 190 GLN A CA 1
ATOM 1447 C C . GLN A 1 190 ? -4.484 3.733 0.472 1.00 85.06 190 GLN A C 1
ATOM 1449 O O . GLN A 1 190 ? -4.964 4.081 -0.607 1.00 85.06 190 GLN A O 1
ATOM 1454 N N . MET A 1 191 ? -3.803 4.576 1.245 1.00 84.31 191 MET A N 1
ATOM 1455 C CA . MET A 1 191 ? -3.505 5.949 0.851 1.00 84.31 191 MET A CA 1
ATOM 1456 C C . MET A 1 191 ? -2.127 6.394 1.336 1.00 84.31 191 MET A C 1
ATOM 1458 O O . MET A 1 191 ? -1.548 5.801 2.247 1.00 84.31 191 MET A O 1
ATOM 1462 N N . ALA A 1 192 ? -1.601 7.452 0.721 1.00 78.06 192 ALA A N 1
ATOM 1463 C CA . ALA A 1 192 ? -0.368 8.077 1.169 1.00 78.06 192 ALA A CA 1
ATOM 1464 C C . ALA A 1 192 ? -0.578 8.803 2.507 1.00 78.06 192 ALA A C 1
ATOM 1466 O O . ALA A 1 192 ? -1.628 9.405 2.750 1.00 78.06 192 ALA A O 1
ATOM 1467 N N . LYS A 1 193 ? 0.451 8.771 3.357 1.00 79.56 193 LYS A N 1
ATOM 1468 C CA . LYS A 1 193 ? 0.519 9.594 4.565 1.00 79.56 193 LYS A CA 1
ATOM 1469 C C . LYS A 1 193 ? 0.693 11.063 4.159 1.00 79.56 193 LYS A C 1
ATOM 1471 O O . LYS A 1 193 ? 1.610 11.372 3.400 1.00 79.56 193 LYS A O 1
ATOM 1476 N N . ASP A 1 194 ? -0.168 11.946 4.659 1.00 80.50 194 ASP A N 1
ATOM 1477 C CA . ASP A 1 194 ? -0.007 13.402 4.545 1.00 80.50 194 ASP A CA 1
ATOM 1478 C C . ASP A 1 194 ? 0.466 14.004 5.884 1.00 80.50 194 ASP A C 1
ATOM 1480 O O . ASP A 1 194 ? 0.652 13.289 6.869 1.00 80.50 194 ASP A O 1
ATOM 1484 N N . SER A 1 195 ? 0.663 15.322 5.942 1.00 78.94 195 SER A N 1
ATOM 1485 C CA . SER A 1 195 ? 1.215 15.988 7.130 1.00 78.94 195 SER A CA 1
ATOM 1486 C C . SER A 1 195 ? 0.217 16.230 8.266 1.00 78.94 195 SER A C 1
ATOM 1488 O O . SER A 1 195 ? 0.555 16.856 9.273 1.00 78.94 195 SER A O 1
ATOM 1490 N N . ARG A 1 196 ? -1.021 15.731 8.153 1.00 77.44 196 ARG A N 1
ATOM 1491 C CA . ARG A 1 196 ? -2.119 16.025 9.090 1.00 77.44 196 ARG A CA 1
ATOM 1492 C C . ARG A 1 196 ? -1.830 15.614 10.528 1.00 77.44 196 ARG A C 1
ATOM 1494 O O . ARG A 1 196 ? -2.331 16.255 11.450 1.00 77.44 196 ARG A O 1
ATOM 1501 N N . TYR A 1 197 ? -1.024 14.572 10.715 1.00 69.88 197 TYR A N 1
ATOM 1502 C CA . TYR A 1 197 ? -0.678 14.046 12.034 1.00 69.88 197 TYR A CA 1
ATOM 1503 C C . TYR A 1 197 ? 0.833 14.031 12.316 1.00 69.88 197 TYR A C 1
ATOM 1505 O O . TYR A 1 197 ? 1.263 13.426 13.295 1.00 69.88 197 TYR A O 1
ATOM 1513 N N . ASP A 1 198 ? 1.643 14.724 11.509 1.00 68.94 198 ASP A N 1
ATOM 1514 C CA . ASP A 1 198 ? 3.107 14.754 11.677 1.00 68.94 198 ASP A CA 1
ATOM 1515 C C . ASP A 1 198 ? 3.561 15.488 12.952 1.00 68.94 198 ASP A C 1
ATOM 1517 O O . ASP A 1 198 ? 4.671 15.275 13.433 1.00 68.94 198 ASP A O 1
ATOM 1521 N N . ASN A 1 199 ? 2.689 16.309 13.544 1.00 62.28 199 ASN A N 1
ATOM 1522 C CA . ASN A 1 199 ? 2.980 17.086 14.753 1.00 62.28 199 ASN A CA 1
ATOM 1523 C C . ASN A 1 199 ? 2.648 16.341 16.055 1.00 62.28 199 ASN A C 1
ATOM 1525 O O . ASN A 1 199 ? 2.742 16.923 17.137 1.00 62.28 199 ASN A O 1
ATOM 1529 N N . VAL A 1 200 ? 2.193 15.088 15.974 1.00 62.03 200 VAL A N 1
ATOM 1530 C CA . VAL A 1 200 ? 1.812 14.323 17.160 1.00 62.03 200 VAL A CA 1
ATOM 1531 C C . VAL A 1 200 ? 2.996 13.491 17.631 1.00 62.03 200 VAL A C 1
ATOM 1533 O O . VAL A 1 200 ? 3.606 12.749 16.868 1.00 62.03 200 VAL A O 1
ATOM 1536 N N . VAL A 1 201 ? 3.338 13.682 18.904 1.00 54.09 201 VAL A N 1
ATOM 1537 C CA . VAL A 1 201 ? 4.531 13.143 19.559 1.00 54.09 201 VAL A CA 1
ATOM 1538 C C . VAL A 1 201 ? 4.652 11.633 19.337 1.00 54.09 201 VAL A C 1
ATOM 1540 O O . VAL A 1 201 ? 3.873 10.849 19.877 1.00 54.09 201 VAL A O 1
ATOM 1543 N N . VAL A 1 202 ? 5.690 11.234 18.603 1.00 54.84 202 VAL A N 1
ATOM 1544 C CA . VAL A 1 202 ? 6.218 9.868 18.616 1.00 54.84 202 VAL A CA 1
ATOM 1545 C C . VAL A 1 202 ? 6.940 9.704 19.953 1.00 54.84 202 VAL A C 1
ATOM 1547 O O . VAL A 1 202 ? 8.037 10.233 20.134 1.00 54.84 202 VAL A O 1
ATOM 1550 N N . CYS A 1 203 ? 6.322 9.063 20.945 1.00 53.97 203 CYS A N 1
ATOM 1551 C CA . CYS A 1 203 ? 7.035 8.798 22.194 1.00 53.97 203 CYS A CA 1
ATOM 1552 C C . CYS A 1 203 ? 8.177 7.794 21.965 1.00 53.97 203 CYS A C 1
ATOM 1554 O O . CYS A 1 203 ? 8.082 6.893 21.135 1.00 53.97 203 CYS A O 1
ATOM 1556 N N . ALA A 1 204 ? 9.246 7.916 22.757 1.00 49.41 204 ALA A N 1
ATOM 1557 C CA . ALA A 1 204 ? 10.402 7.014 22.712 1.00 49.41 204 ALA A CA 1
ATOM 1558 C C . ALA A 1 204 ? 10.056 5.547 23.053 1.00 49.41 204 ALA A C 1
ATOM 1560 O O . ALA A 1 204 ? 10.791 4.635 22.679 1.00 49.41 204 ALA A O 1
ATOM 1561 N N . ALA A 1 205 ? 8.942 5.316 23.758 1.00 49.62 205 ALA A N 1
ATOM 1562 C CA . ALA A 1 205 ? 8.413 3.989 24.050 1.00 49.62 205 ALA A CA 1
ATOM 1563 C C . ALA A 1 205 ? 7.455 3.561 22.929 1.00 49.62 205 ALA A C 1
ATOM 1565 O O . ALA A 1 205 ? 6.265 3.871 22.955 1.00 49.62 205 ALA A O 1
ATOM 1566 N N . MET A 1 206 ? 8.003 2.881 21.925 1.00 53.19 206 MET A N 1
ATOM 1567 C CA . MET A 1 206 ? 7.222 2.309 20.831 1.00 53.19 206 MET A CA 1
ATOM 1568 C C . MET A 1 206 ? 6.330 1.153 21.316 1.00 53.19 206 MET A C 1
ATOM 1570 O O . MET A 1 206 ? 6.618 0.557 22.360 1.00 53.19 206 MET A O 1
ATOM 1574 N N . PRO A 1 207 ? 5.254 0.814 20.579 1.00 59.81 207 PRO A N 1
ATOM 1575 C CA . PRO A 1 207 ? 4.450 -0.364 20.875 1.00 59.81 207 PRO A CA 1
ATOM 1576 C C . PRO A 1 207 ? 5.350 -1.593 21.015 1.00 59.81 207 PRO A C 1
ATOM 1578 O O . PRO A 1 207 ? 6.284 -1.781 20.231 1.00 59.81 207 PRO A O 1
ATOM 1581 N N . THR A 1 208 ? 5.054 -2.442 22.001 1.00 65.25 208 THR A N 1
ATOM 1582 C CA . THR A 1 208 ? 5.723 -3.743 22.154 1.00 65.25 208 THR A CA 1
ATOM 1583 C C . THR A 1 208 ? 5.533 -4.622 20.917 1.00 65.25 208 THR A C 1
ATOM 1585 O O . THR A 1 208 ? 6.359 -5.492 20.650 1.00 65.25 208 THR A O 1
ATOM 1588 N N . ASP A 1 209 ? 4.474 -4.371 20.143 1.00 70.62 209 ASP A N 1
ATOM 1589 C CA . ASP A 1 209 ? 4.250 -4.986 18.844 1.00 70.62 209 ASP A CA 1
ATOM 1590 C C . ASP A 1 209 ? 5.054 -4.271 17.744 1.00 70.62 209 ASP A C 1
ATOM 1592 O O . ASP A 1 209 ? 4.735 -3.160 17.312 1.00 70.62 209 ASP A O 1
ATOM 1596 N N . THR A 1 210 ? 6.106 -4.939 17.269 1.00 71.38 210 THR A N 1
ATOM 1597 C CA . THR A 1 210 ? 6.982 -4.436 16.198 1.00 71.38 210 THR A CA 1
ATOM 1598 C C . THR A 1 210 ? 6.260 -4.276 14.858 1.00 71.38 210 THR A C 1
ATOM 1600 O O . THR A 1 210 ? 6.666 -3.450 14.042 1.00 71.38 210 THR A O 1
ATOM 1603 N N . MET A 1 211 ? 5.145 -4.979 14.631 1.00 70.44 211 MET A N 1
ATOM 1604 C CA . MET A 1 211 ? 4.352 -4.840 13.404 1.00 70.44 211 MET A CA 1
ATOM 1605 C C . MET A 1 211 ? 3.622 -3.493 13.334 1.00 70.44 211 MET A C 1
ATOM 1607 O O . MET A 1 211 ? 3.276 -3.034 12.245 1.00 70.44 211 MET A O 1
ATOM 1611 N N . ALA A 1 212 ? 3.421 -2.821 14.473 1.00 72.69 212 ALA A N 1
ATOM 1612 C CA . ALA A 1 212 ? 2.827 -1.487 14.526 1.00 72.69 212 ALA A CA 1
ATOM 1613 C C . ALA A 1 212 ? 3.796 -0.370 14.087 1.00 72.69 212 ALA A C 1
ATOM 1615 O O . ALA A 1 212 ? 3.380 0.777 13.948 1.00 72.69 212 ALA A O 1
ATOM 1616 N N . TRP A 1 213 ? 5.077 -0.679 13.851 1.00 73.75 213 TRP A N 1
ATOM 1617 C CA . TRP A 1 213 ? 6.092 0.311 13.466 1.00 73.75 213 TRP A CA 1
ATOM 1618 C C . TRP A 1 213 ? 6.005 0.699 11.986 1.00 73.75 213 TRP A C 1
ATOM 1620 O O . TRP A 1 213 ? 6.464 1.768 11.585 1.00 73.75 213 TRP A O 1
ATOM 1630 N N . HIS A 1 214 ? 5.392 -0.163 11.174 1.00 80.00 214 HIS A N 1
ATOM 1631 C CA . HIS A 1 214 ? 5.232 0.030 9.736 1.00 80.00 214 HIS A CA 1
ATOM 1632 C C . HIS A 1 214 ? 3.771 -0.195 9.323 1.00 80.00 214 HIS A C 1
ATOM 1634 O O . HIS A 1 214 ? 3.477 -1.120 8.558 1.00 80.00 214 HIS A O 1
ATOM 1640 N N . PRO A 1 215 ? 2.827 0.610 9.848 1.00 86.06 215 PRO A N 1
ATOM 1641 C CA . PRO A 1 215 ? 1.425 0.431 9.525 1.00 86.06 215 PRO A CA 1
ATOM 1642 C C . PRO A 1 215 ? 1.155 0.769 8.061 1.00 86.06 215 PRO A C 1
ATOM 1644 O O . PRO A 1 215 ? 1.813 1.608 7.445 1.00 86.06 215 PRO A O 1
ATOM 1647 N N . THR A 1 216 ? 0.119 0.146 7.512 1.00 84.44 216 THR A N 1
ATOM 1648 C CA . THR A 1 216 ? -0.451 0.560 6.231 1.00 84.44 216 THR A CA 1
ATOM 1649 C C . THR A 1 216 ? -1.439 1.696 6.480 1.00 84.44 216 THR A C 1
ATOM 1651 O O . THR A 1 216 ? -2.379 1.542 7.255 1.00 84.44 216 THR A O 1
ATOM 1654 N N . VAL A 1 217 ? -1.224 2.846 5.848 1.00 89.38 217 VAL A N 1
ATOM 1655 C CA . VAL A 1 217 ? -2.088 4.026 5.994 1.00 89.38 217 VAL A CA 1
ATOM 1656 C C . VAL A 1 217 ? -3.313 3.870 5.093 1.00 89.38 217 VAL A C 1
ATOM 1658 O O . VAL A 1 217 ? -3.171 3.560 3.910 1.00 89.38 217 VAL A O 1
ATOM 1661 N N . VAL A 1 218 ? -4.519 4.040 5.645 1.00 90.94 218 VAL A N 1
ATOM 1662 C CA . VAL A 1 218 ? -5.770 3.710 4.934 1.00 90.94 218 VAL A CA 1
ATOM 1663 C C . VAL A 1 218 ? -6.878 4.751 5.112 1.00 90.94 218 VAL A C 1
ATOM 1665 O O . VAL A 1 218 ? -6.986 5.395 6.156 1.00 90.94 218 VAL A O 1
ATOM 1668 N N . SER A 1 219 ? -7.753 4.860 4.112 1.00 91.50 219 SER A N 1
ATOM 1669 C CA . SER A 1 219 ? -9.102 5.418 4.248 1.00 91.50 219 SER A CA 1
ATOM 1670 C C . SER A 1 219 ? -10.073 4.277 4.506 1.00 91.50 219 SER A C 1
ATOM 1672 O O . SER A 1 219 ? -10.170 3.370 3.683 1.00 91.50 219 SER A O 1
ATOM 1674 N N . VAL A 1 220 ? -10.796 4.312 5.624 1.00 93.56 220 VAL A N 1
ATOM 1675 C CA . VAL A 1 220 ? -11.850 3.330 5.906 1.00 93.56 220 VAL A CA 1
ATOM 1676 C C . VAL A 1 220 ? -13.163 3.855 5.344 1.00 93.56 220 VAL A C 1
ATOM 1678 O O . VAL A 1 220 ? -13.654 4.898 5.772 1.00 93.56 220 VAL A O 1
ATOM 1681 N N . ASN A 1 221 ? -13.710 3.137 4.371 1.00 90.88 221 ASN A N 1
ATOM 1682 C CA . ASN A 1 221 ? -14.864 3.549 3.577 1.00 90.88 221 ASN A CA 1
ATOM 1683 C C . ASN A 1 221 ? -16.163 2.933 4.106 1.00 90.88 221 ASN A C 1
ATOM 1685 O O . ASN A 1 221 ? -17.227 3.526 3.968 1.00 90.88 221 ASN A O 1
ATOM 1689 N N . CYS A 1 222 ? -16.079 1.771 4.754 1.00 91.88 222 CYS A N 1
ATOM 1690 C CA . CYS A 1 222 ? -17.211 1.153 5.430 1.00 91.88 222 CYS A CA 1
ATOM 1691 C C . CYS A 1 222 ? -16.744 0.386 6.675 1.00 91.88 222 CYS A C 1
ATOM 1693 O O . CYS A 1 222 ? -15.583 -0.030 6.754 1.00 91.88 222 CYS A O 1
ATOM 1695 N N . LEU A 1 223 ? -17.629 0.236 7.662 1.00 94.44 223 LEU A N 1
ATOM 1696 C CA . LEU A 1 223 ? -17.339 -0.463 8.909 1.00 94.44 223 LEU A CA 1
ATOM 1697 C C . LEU A 1 223 ? -18.614 -1.060 9.508 1.00 94.44 223 LEU A C 1
ATOM 1699 O O . LEU A 1 223 ? -19.603 -0.362 9.711 1.00 94.44 223 LEU A O 1
ATOM 1703 N N . GLU A 1 224 ? -18.555 -2.343 9.844 1.00 94.62 224 GLU A N 1
ATOM 1704 C CA . GLU A 1 224 ? -19.628 -3.104 10.477 1.00 94.62 224 GLU A CA 1
ATOM 1705 C C . GLU A 1 224 ? -19.091 -3.803 11.728 1.00 94.62 224 GLU A C 1
ATOM 1707 O O . GLU A 1 224 ? -18.065 -4.487 11.689 1.00 94.62 224 GLU A O 1
ATOM 1712 N N . ALA A 1 225 ? -19.783 -3.654 12.857 1.00 93.81 225 ALA A N 1
ATOM 1713 C CA . ALA A 1 225 ? -19.435 -4.384 14.070 1.00 93.81 225 ALA A CA 1
ATOM 1714 C C . ALA A 1 225 ? -19.732 -5.879 13.895 1.00 93.81 225 ALA A C 1
ATOM 1716 O O . ALA A 1 225 ? -20.832 -6.266 13.499 1.00 93.81 225 ALA A O 1
ATOM 1717 N N . VAL A 1 226 ? -18.771 -6.737 14.242 1.00 93.38 226 VAL A N 1
ATOM 1718 C CA . VAL A 1 226 ? -19.001 -8.182 14.295 1.00 93.38 226 VAL A CA 1
ATOM 1719 C C . VAL A 1 226 ? -19.575 -8.498 15.668 1.00 93.38 226 VAL A C 1
ATOM 1721 O O . VAL A 1 226 ? -18.843 -8.627 16.649 1.00 93.38 226 VAL A O 1
ATOM 1724 N N . THR A 1 227 ? -20.899 -8.608 15.759 1.00 84.25 227 THR A N 1
ATOM 1725 C CA . THR A 1 227 ? -21.541 -9.093 16.983 1.00 84.25 227 THR A CA 1
ATOM 1726 C C . THR A 1 227 ? -21.084 -10.522 17.243 1.00 84.25 227 THR A C 1
ATOM 1728 O O . THR A 1 227 ? -21.238 -11.385 16.375 1.00 84.25 227 THR A O 1
ATOM 1731 N N . ALA A 1 228 ? -20.536 -10.787 18.430 1.00 68.50 228 ALA A N 1
ATOM 1732 C CA . ALA A 1 228 ? -20.265 -12.149 18.863 1.00 68.50 228 ALA A CA 1
ATOM 1733 C C . ALA A 1 228 ? -21.590 -12.925 18.857 1.00 68.50 228 ALA A C 1
ATOM 1735 O O . ALA A 1 228 ? -22.475 -12.675 19.679 1.00 68.50 228 ALA A O 1
ATOM 1736 N N . ALA A 1 229 ? -21.753 -13.829 17.893 1.00 54.84 229 ALA A N 1
ATOM 1737 C CA . ALA A 1 229 ? -22.889 -14.731 17.848 1.00 54.84 229 ALA A CA 1
ATOM 1738 C C . ALA A 1 229 ? -22.835 -15.611 19.108 1.00 54.84 229 ALA A C 1
ATOM 1740 O O . ALA A 1 229 ? -22.017 -16.523 19.184 1.00 54.84 229 ALA A O 1
ATOM 1741 N N . GLY A 1 230 ? -23.645 -15.298 20.125 1.00 50.59 230 GLY A N 1
ATOM 1742 C CA . GLY A 1 230 ? -23.755 -16.142 21.319 1.00 50.59 230 GLY A CA 1
ATOM 1743 C C . GLY A 1 230 ? -24.002 -15.462 22.665 1.00 50.59 230 GLY A C 1
ATOM 1744 O O . GLY A 1 230 ? -24.208 -16.177 23.637 1.00 50.59 230 GLY A O 1
ATOM 1745 N N . ALA A 1 231 ? -24.047 -14.131 22.767 1.00 47.34 231 ALA A N 1
ATOM 1746 C CA . ALA A 1 231 ? -24.448 -13.466 24.015 1.00 47.34 231 ALA A CA 1
ATOM 1747 C C . ALA A 1 231 ? -25.969 -13.212 24.081 1.00 47.34 231 ALA A C 1
ATOM 1749 O O . ALA A 1 231 ? -26.416 -12.125 24.436 1.00 47.34 231 ALA A O 1
ATOM 1750 N N . THR A 1 232 ? -26.793 -14.195 23.712 1.00 47.56 232 THR A N 1
ATOM 1751 C CA . THR A 1 232 ? -28.204 -14.195 24.124 1.00 47.56 232 THR A CA 1
ATOM 1752 C C . THR A 1 232 ? -28.251 -14.568 25.599 1.00 47.56 232 THR A C 1
ATOM 1754 O O . THR A 1 232 ? -27.888 -15.684 25.970 1.00 47.56 232 THR A O 1
ATOM 1757 N N . GLY A 1 233 ? -28.625 -13.587 26.418 1.00 48.78 233 GLY A N 1
ATOM 1758 C CA . GLY A 1 233 ? -28.622 -13.651 27.871 1.00 48.78 233 GLY A CA 1
ATOM 1759 C C . GLY A 1 233 ? -29.380 -14.838 28.464 1.00 48.78 233 GLY A C 1
ATOM 1760 O O . GLY A 1 233 ? -30.388 -15.306 27.930 1.00 48.78 233 GLY A O 1
ATOM 1761 N N . LYS A 1 234 ? -28.873 -15.280 29.612 1.00 39.38 234 LYS A N 1
ATOM 1762 C CA . LYS A 1 234 ? -29.690 -15.796 30.706 1.00 39.38 234 LYS A CA 1
ATOM 1763 C C . LYS A 1 234 ? -29.761 -14.727 31.780 1.00 39.38 234 LYS A C 1
ATOM 1765 O O . LYS A 1 234 ? -28.723 -14.054 31.970 1.00 39.38 234 LYS A O 1
#

Radius of gyration: 30.62 Å; chains: 1; bounding box: 107×49×87 Å

Foldseek 3Di:
DDDDDDDDDDDDDDDDDDDDDDDDDDDPDDPDDPPPPVPPPPQAPLAFKWFWAFFPQDQAQAGRIWTAGPVRATAGHNAEPDPDNYDDGGWMKRWGKDFDDDDCPCVPG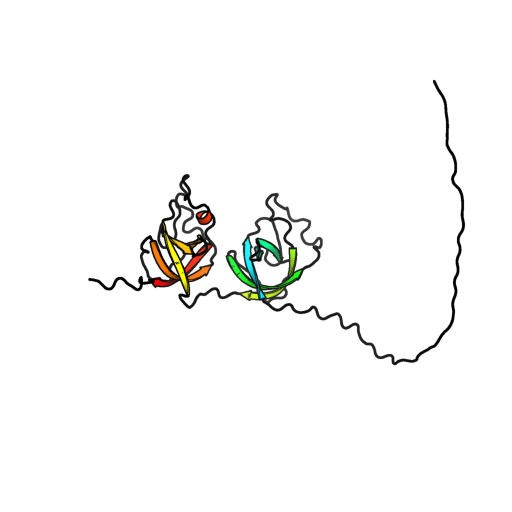PRPPPGDPDHGYIYTSDIDTPCLQCVDLAFKWAWAFWPQFQAQQGRIWTAGPVRATEGENAEQAPDNHDDHGFMKRWRKGFDDDDCPGVPGGRDPDGPPRPNVVDHGYIHTNHMDTDPDPPPPDD

Sequence (234 aa):
MKKNTLNMAGALRSGVAMLAFLVTASLSGCERGCGDIEPTPDILPCETLVTVESASCASGAFQNQWLKLDNGEWLQPFENQTHITGIQPGQRYRIGYEVMKRDKRYDGQVVCLALPPAGKAIRILCMTPVDDTGAGCDTYVTARKVNCSVGAWQDTWLQLDNGRYLQPWHNGTGVAQLSEGARYKIGYSQMAKDSRYDNVVVCAAMPTDTMAWHPTVVSVNCLEAVTAAGATGK

pLDDT: mean 76.25, std 18.28, range [39.38, 96.69]

Organism: NCBI:txid2607655

Secondary structure (DSSP, 8-state):
---------------------------------------------TTEEEEEEE-TT--BTTBTEEEEETTS-EEEEEEE-SS-----TT-EEEEEEEE----GGGTTS---TTPPTTPEEEEEEEEEE------S--EEEEEEE-TT--BTTBTEEEEETTSPEEEEEEE-S------TT-EEEEEEEE----GGGTTS---SS--S-GGGGSPEEEEEEEEEE---TT----